Protein AF-0000000082830893 (afdb_homodimer)

pLDDT: mean 91.53, std 13.14, range [42.46, 98.9]

Nearest PDB structures (foldseek):
  4nb4-assembly2_C  TM=7.240E-01  e=1.499E-02  Staphylococcus aureus subsp. aureus MRSA252
  4nb4-assembly3_F  TM=6.664E-01  e=5.175E-01  Staphylococcus aureus subsp. aureus MRSA252
  2x9q-assembly3_B  TM=5.366E-01  e=2.001E+00  Mycobacterium tuberculosis H37Rv
  4q24-assembly1_A  TM=5.245E-01  e=3.572E+00  Streptomyces noursei
  2x9q-assembly3_A  TM=4.904E-01  e=3.349E+00  Mycobacterium tuberculosis H37Rv

Structure (mmCIF, N/CA/C/O backbone):
data_AF-0000000082830893-model_v1
#
loop_
_entity.id
_entity.type
_entity.pdbx_description
1 polymer 'Uncharacterized protein'
#
loop_
_atom_site.group_PDB
_atom_site.id
_atom_site.type_symbol
_atom_site.label_atom_id
_atom_site.label_alt_id
_atom_site.label_comp_id
_atom_site.label_asym_id
_atom_site.label_entity_id
_atom_site.label_seq_id
_atom_site.pdbx_PDB_ins_code
_atom_site.Cartn_x
_atom_site.Cartn_y
_atom_site.Cartn_z
_atom_site.occupancy
_atom_site.B_iso_or_equiv
_atom_site.auth_seq_id
_atom_site.auth_comp_id
_atom_site.auth_asym_id
_atom_site.auth_atom_id
_atom_site.pdbx_PDB_model_num
ATOM 1 N N . MET A 1 1 ? 24.319 15.867 11.381 1 62.06 1 MET A N 1
ATOM 2 C CA . MET A 1 1 ? 23.325 16.503 10.521 1 62.06 1 MET A CA 1
ATOM 3 C C . MET A 1 1 ? 21.974 16.59 11.223 1 62.06 1 MET A C 1
ATOM 5 O O . MET A 1 1 ? 21.67 15.775 12.096 1 62.06 1 MET A O 1
ATOM 9 N N . SER A 1 2 ? 21.258 17.733 11.025 1 85.14 2 SER A N 1
ATOM 10 C CA . SER A 1 2 ? 20.057 17.961 11.823 1 85.14 2 SER A CA 1
ATOM 11 C C . SER A 1 2 ? 18.98 16.928 11.508 1 85.14 2 SER A C 1
ATOM 13 O O . SER A 1 2 ? 18.777 16.57 10.346 1 85.14 2 SER A O 1
ATOM 15 N N . LYS A 1 3 ? 18.468 16.314 12.502 1 94.62 3 LYS A N 1
ATOM 16 C CA . LYS A 1 3 ? 17.449 15.274 12.384 1 94.62 3 LYS A CA 1
ATOM 17 C C . LYS A 1 3 ? 16.121 15.858 11.911 1 94.62 3 LYS A C 1
ATOM 19 O O . LYS A 1 3 ? 15.898 17.066 12.01 1 94.62 3 LYS A O 1
ATOM 24 N N . ILE A 1 4 ? 15.388 14.977 11.269 1 97.25 4 ILE A N 1
ATOM 25 C CA . ILE A 1 4 ? 14.078 15.421 10.806 1 97.25 4 ILE A CA 1
ATOM 26 C C . ILE A 1 4 ? 13.004 14.449 11.29 1 97.25 4 ILE A C 1
ATOM 28 O O . ILE A 1 4 ? 13.3 13.295 11.608 1 97.25 4 ILE A O 1
ATOM 32 N N . ILE A 1 5 ? 11.766 14.957 11.368 1 98.22 5 ILE A N 1
ATOM 33 C CA . ILE A 1 5 ? 10.557 14.184 11.632 1 98.22 5 ILE A CA 1
ATOM 34 C C . ILE A 1 5 ? 9.631 14.245 10.42 1 98.22 5 ILE A C 1
ATOM 36 O O . ILE A 1 5 ? 9.454 15.307 9.818 1 98.22 5 ILE A O 1
ATOM 40 N N . ILE A 1 6 ? 9.093 13.151 10.061 1 98.69 6 ILE A N 1
ATOM 41 C CA . ILE A 1 6 ? 8.183 13.096 8.922 1 98.69 6 ILE A CA 1
ATOM 42 C C . ILE A 1 6 ? 6.771 12.77 9.405 1 98.69 6 ILE A C 1
ATOM 44 O O . ILE A 1 6 ? 6.57 11.809 10.151 1 98.69 6 ILE A O 1
ATOM 48 N N . GLY A 1 7 ? 5.81 13.545 9.046 1 98.64 7 GLY A N 1
ATOM 49 C CA . GLY A 1 7 ? 4.397 13.296 9.282 1 98.64 7 GLY A CA 1
ATOM 50 C C . GLY A 1 7 ? 3.641 12.908 8.025 1 98.64 7 GLY A C 1
ATOM 51 O O . GLY A 1 7 ? 3.82 13.523 6.972 1 98.64 7 GLY A O 1
ATOM 52 N N . ILE A 1 8 ? 2.762 11.924 8.168 1 98.82 8 ILE A N 1
ATOM 53 C CA . ILE A 1 8 ? 2.095 11.433 6.966 1 98.82 8 ILE A CA 1
ATOM 54 C C . ILE A 1 8 ? 0.602 11.261 7.238 1 98.82 8 ILE A C 1
ATOM 56 O O . ILE A 1 8 ? 0.213 10.628 8.222 1 98.82 8 ILE A O 1
ATOM 60 N N . ASP A 1 9 ? -0.259 11.803 6.425 1 98.18 9 ASP A N 1
ATOM 61 C CA . ASP A 1 9 ? -1.678 11.508 6.251 1 98.18 9 ASP A CA 1
ATOM 62 C C . ASP A 1 9 ? -1.913 10.657 5.006 1 98.18 9 ASP A C 1
ATOM 64 O O . ASP A 1 9 ? -1.97 11.18 3.891 1 98.18 9 ASP A O 1
ATOM 68 N N . PRO A 1 10 ? -2.114 9.406 5.21 1 98.36 10 PRO A N 1
ATOM 69 C CA . PRO A 1 10 ? -2.075 8.466 4.087 1 98.36 10 PRO A CA 1
ATOM 70 C C . PRO A 1 10 ? -3.259 8.632 3.137 1 98.36 10 PRO A C 1
ATOM 72 O O . PRO A 1 10 ? -4.38 8.893 3.582 1 98.36 10 PRO A O 1
ATOM 75 N N . ASP A 1 11 ? -3.001 8.425 1.919 1 97.89 11 ASP A N 1
ATOM 76 C CA . ASP A 1 11 ? -3.964 8.398 0.821 1 97.89 11 ASP A CA 1
ATOM 77 C C . ASP A 1 11 ? -3.475 7.504 -0.316 1 97.89 11 ASP A C 1
ATOM 79 O O . ASP A 1 11 ? -2.283 7.489 -0.632 1 97.89 11 ASP A O 1
ATOM 83 N N . LEU A 1 12 ? -4.334 6.863 -0.945 1 98.32 12 LEU A N 1
ATOM 84 C CA . LEU A 1 12 ? -3.961 5.907 -1.982 1 98.32 12 LEU A CA 1
ATOM 85 C C . LEU A 1 12 ? -3.244 6.606 -3.133 1 98.32 12 LEU A C 1
ATOM 87 O O . LEU A 1 12 ? -2.238 6.104 -3.639 1 98.32 12 LEU A O 1
ATOM 91 N N . GLU A 1 13 ? -3.753 7.736 -3.537 1 97.67 13 GLU A N 1
ATOM 92 C CA . GLU A 1 13 ? -3.218 8.418 -4.712 1 97.67 13 GLU A CA 1
ATOM 93 C C . GLU A 1 13 ? -2.064 9.343 -4.335 1 97.67 13 GLU A C 1
ATOM 95 O O . GLU A 1 13 ? -0.982 9.265 -4.919 1 97.67 13 GLU A O 1
ATOM 100 N N . LYS A 1 14 ? -2.342 10.22 -3.374 1 98.11 14 LYS A N 1
ATOM 101 C CA . LYS A 1 14 ? -1.336 11.173 -2.914 1 98.11 14 LYS A CA 1
ATOM 102 C C . LYS A 1 14 ? -1.494 11.462 -1.424 1 98.11 14 LYS A C 1
ATOM 104 O O . LYS A 1 14 ? -2.412 12.178 -1.019 1 98.11 14 LYS A O 1
ATOM 109 N N . SER A 1 15 ? -0.544 11.101 -0.689 1 98.69 15 SER A N 1
ATOM 110 C CA . SER A 1 15 ? -0.543 11.334 0.752 1 98.69 15 SER A CA 1
ATOM 111 C C . SER A 1 15 ? -0.05 12.738 1.085 1 98.69 15 SER A C 1
ATOM 113 O O . SER A 1 15 ? 0.814 13.279 0.391 1 98.69 15 SER A O 1
ATOM 115 N N . GLY A 1 16 ? -0.644 13.307 2.079 1 98.52 16 GLY A N 1
ATOM 116 C CA . GLY A 1 16 ? 0.007 14.465 2.672 1 98.52 16 GLY A CA 1
ATOM 117 C C . GLY A 1 16 ? 1.249 14.109 3.468 1 98.52 16 GLY A C 1
ATOM 118 O O . GLY A 1 16 ? 1.221 13.195 4.295 1 98.52 16 GLY A O 1
ATOM 119 N N . VAL A 1 17 ? 2.318 14.843 3.224 1 98.84 17 VAL A N 1
ATOM 120 C CA . VAL A 1 17 ? 3.595 14.587 3.882 1 98.84 17 VAL A CA 1
ATOM 121 C C . VAL A 1 17 ? 4.176 15.897 4.411 1 98.84 17 VAL A C 1
ATOM 123 O O . VAL A 1 17 ? 4.221 16.898 3.692 1 98.84 17 VAL A O 1
ATOM 126 N N . ALA A 1 18 ? 4.547 15.877 5.621 1 98.37 18 ALA A N 1
ATOM 127 C CA . ALA A 1 18 ? 5.241 17.007 6.233 1 98.37 18 ALA A CA 1
ATOM 128 C C . ALA A 1 18 ? 6.638 16.605 6.6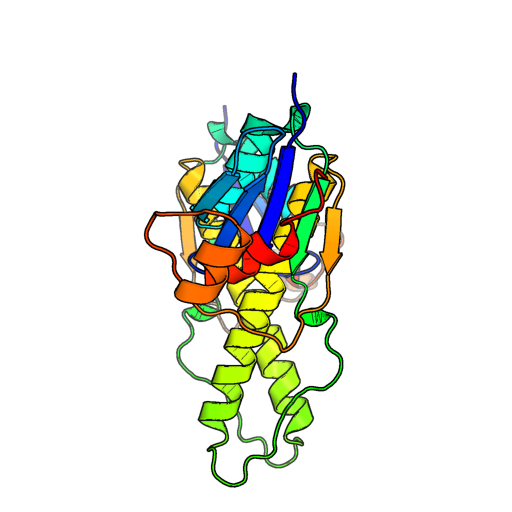98 1 98.37 18 ALA A C 1
ATOM 130 O O . ALA A 1 18 ? 6.829 15.513 7.238 1 98.37 18 ALA A O 1
ATOM 131 N N . VAL A 1 19 ? 7.59 17.407 6.468 1 97.95 19 VAL A N 1
ATOM 132 C CA . VAL A 1 19 ? 8.965 17.22 6.921 1 97.95 19 VAL A CA 1
ATOM 133 C C . VAL A 1 19 ? 9.359 18.358 7.86 1 97.95 19 VAL A C 1
ATOM 135 O O . VAL A 1 19 ? 9.333 19.529 7.472 1 97.95 19 VAL A O 1
ATOM 138 N N . LEU A 1 20 ? 9.706 18.01 9.062 1 97.18 20 LEU A N 1
ATOM 139 C CA . LEU A 1 20 ? 10.048 18.996 10.082 1 97.18 20 LEU A CA 1
ATOM 140 C C . LEU A 1 20 ? 11.486 18.812 10.555 1 97.18 20 LEU A C 1
ATOM 142 O O . LEU A 1 20 ? 11.849 17.744 11.052 1 97.18 20 LEU A O 1
ATOM 146 N N . GLY A 1 21 ? 12.278 19.765 10.335 1 95.22 21 GLY A N 1
ATOM 147 C CA . GLY A 1 21 ? 13.62 19.864 10.887 1 95.22 21 GLY A CA 1
ATOM 148 C C . GLY A 1 21 ? 13.784 21.023 11.852 1 95.22 21 GLY A C 1
ATOM 149 O O . GLY A 1 21 ? 12.8 21.648 12.252 1 95.22 21 GLY A O 1
ATOM 150 N N . GLN A 1 22 ? 15.005 21.267 12.303 1 92 22 GLN A N 1
ATOM 151 C CA . GLN A 1 22 ? 15.285 22.343 13.247 1 92 22 GLN A CA 1
ATOM 152 C C . GLN A 1 22 ? 14.865 23.696 12.679 1 92 22 GLN A C 1
ATOM 154 O O . GLN A 1 22 ? 14.207 24.484 13.361 1 92 22 GLN A O 1
ATOM 159 N N . SER A 1 23 ? 15.183 23.998 11.482 1 90.18 23 SER A N 1
ATOM 160 C CA . SER A 1 23 ? 14.863 25.275 10.853 1 90.18 23 SER A CA 1
ATOM 161 C C . SER A 1 23 ? 14.168 25.071 9.511 1 90.18 23 SER A C 1
ATOM 163 O O . SER A 1 23 ? 14.266 25.917 8.62 1 90.18 23 SER A O 1
ATOM 165 N N . HIS A 1 24 ? 13.571 23.903 9.412 1 92.15 24 HIS A N 1
ATOM 166 C CA . HIS A 1 24 ? 12.987 23.537 8.127 1 92.15 24 HIS A CA 1
ATOM 167 C C . HIS A 1 24 ? 11.617 22.891 8.307 1 92.15 24 HIS A C 1
ATOM 169 O O . HIS A 1 24 ? 11.426 22.074 9.211 1 92.15 24 HIS A O 1
ATOM 175 N N . PHE A 1 25 ? 10.606 23.425 7.6 1 95.83 25 PHE A N 1
ATOM 176 C CA . PHE A 1 25 ? 9.26 22.867 7.554 1 95.83 25 PHE A CA 1
ATOM 177 C C . PHE A 1 25 ? 8.729 22.85 6.126 1 95.83 25 PHE A C 1
ATOM 179 O O . PHE A 1 25 ? 8.706 23.884 5.454 1 95.83 25 PHE A O 1
ATOM 186 N N . GLU A 1 26 ? 8.408 21.635 5.645 1 97.02 26 GLU A N 1
ATOM 187 C CA . GLU A 1 26 ? 7.946 21.487 4.268 1 97.02 26 GLU A CA 1
ATOM 188 C C . GLU A 1 26 ? 6.701 20.607 4.196 1 97.02 26 GLU A C 1
ATOM 190 O O . GLU A 1 26 ? 6.561 19.656 4.967 1 97.02 26 GLU A O 1
ATOM 195 N N . LEU A 1 27 ? 5.865 20.946 3.268 1 98.24 27 LEU A N 1
ATOM 196 C CA . LEU A 1 27 ? 4.653 20.186 2.988 1 98.24 27 LEU A CA 1
ATOM 197 C C . LEU A 1 27 ? 4.655 19.668 1.553 1 98.24 27 LEU A C 1
ATOM 199 O O . LEU A 1 27 ? 4.988 20.405 0.623 1 98.24 27 LEU A O 1
ATOM 203 N N . LYS A 1 28 ? 4.254 18.434 1.351 1 98.18 28 LYS A N 1
ATOM 204 C CA . LYS A 1 28 ? 4.248 17.801 0.035 1 98.18 28 LYS A CA 1
ATOM 205 C C . LYS A 1 28 ? 3.041 16.882 -0.127 1 98.18 28 LYS A C 1
ATOM 207 O O . LYS A 1 28 ? 2.415 16.491 0.861 1 98.18 28 LYS A O 1
ATOM 212 N N . ASN A 1 29 ? 2.658 16.648 -1.29 1 98.68 29 ASN A N 1
ATOM 213 C CA . ASN A 1 29 ? 1.847 15.504 -1.691 1 98.68 29 ASN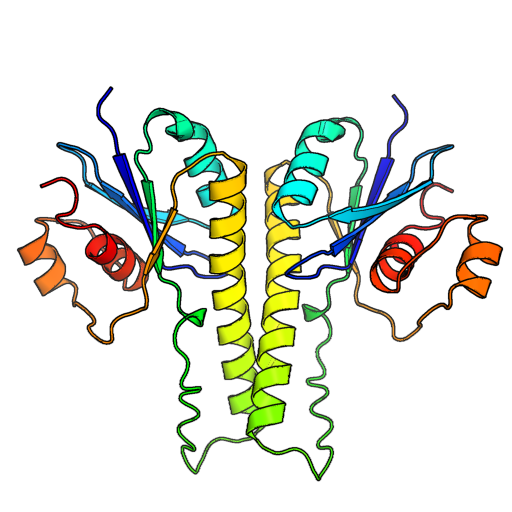 A CA 1
ATOM 214 C C . ASN A 1 29 ? 2.666 14.483 -2.475 1 98.68 29 ASN A C 1
ATOM 216 O O . ASN A 1 29 ? 3.2 14.795 -3.541 1 98.68 29 ASN A O 1
ATOM 220 N N . LEU A 1 30 ? 2.752 13.379 -1.97 1 98.82 30 LEU A N 1
ATOM 221 C CA . LEU A 1 30 ? 3.57 12.339 -2.586 1 98.82 30 LEU A CA 1
ATOM 222 C C . LEU A 1 30 ? 2.77 11.054 -2.766 1 98.82 30 LEU A C 1
ATOM 224 O O . LEU A 1 30 ? 1.972 10.687 -1.9 1 98.82 30 LEU A O 1
ATOM 228 N N . ASN A 1 31 ? 2.926 10.393 -3.844 1 98.74 31 ASN A N 1
ATOM 229 C CA . ASN A 1 31 ? 2.365 9.049 -3.934 1 98.74 31 ASN A CA 1
ATOM 230 C C . ASN A 1 31 ? 3.175 8.047 -3.116 1 98.74 31 ASN A C 1
ATOM 232 O O . ASN A 1 31 ? 4.158 8.417 -2.47 1 98.74 31 ASN A O 1
ATOM 236 N N . PHE A 1 32 ? 2.776 6.89 -3.05 1 98.89 32 PHE A N 1
ATOM 237 C CA . PHE A 1 32 ? 3.348 5.879 -2.169 1 98.89 32 PHE A CA 1
ATOM 238 C C . PHE A 1 32 ? 4.828 5.672 -2.47 1 98.89 32 PHE A C 1
ATOM 240 O O . PHE A 1 32 ? 5.66 5.691 -1.561 1 98.89 32 PHE A O 1
ATOM 247 N N . ALA A 1 33 ? 5.149 5.465 -3.738 1 98.79 33 ALA A N 1
ATOM 248 C CA . ALA A 1 33 ? 6.53 5.215 -4.143 1 98.79 33 ALA A CA 1
ATOM 249 C C . ALA A 1 33 ? 7.429 6.394 -3.782 1 98.79 33 ALA A C 1
ATOM 251 O O . ALA A 1 33 ? 8.572 6.204 -3.359 1 98.79 33 ALA A O 1
ATOM 252 N N . GLU A 1 34 ? 6.939 7.547 -3.904 1 98.81 34 GLU A N 1
ATOM 253 C CA . GLU A 1 34 ? 7.701 8.749 -3.577 1 98.81 34 GLU A CA 1
ATOM 254 C C . GLU A 1 34 ? 7.959 8.847 -2.077 1 98.81 34 GLU A C 1
ATOM 256 O O . GLU A 1 34 ? 9.015 9.321 -1.653 1 98.81 34 GLU A O 1
ATOM 261 N N . VAL A 1 35 ? 6.956 8.465 -1.293 1 98.87 35 VAL A N 1
ATOM 262 C CA . VAL A 1 35 ? 7.159 8.456 0.152 1 98.87 35 VAL A CA 1
ATOM 263 C C . VAL A 1 35 ? 8.254 7.456 0.514 1 98.87 35 VAL A C 1
ATOM 265 O O . VAL A 1 35 ? 9.144 7.762 1.312 1 98.87 35 VAL A O 1
ATOM 268 N N . VAL A 1 36 ? 8.173 6.3 -0.072 1 98.75 36 VAL A N 1
ATOM 269 C CA . VAL A 1 36 ? 9.178 5.275 0.191 1 98.75 36 VAL A CA 1
ATOM 270 C C . VAL A 1 36 ? 10.552 5.773 -0.249 1 98.75 36 VAL A C 1
ATOM 272 O O . VAL A 1 36 ? 11.553 5.535 0.431 1 98.75 36 VAL A O 1
ATOM 275 N N . GLU A 1 37 ? 10.593 6.449 -1.335 1 98.47 37 GLU A N 1
ATOM 276 C CA . GLU A 1 37 ? 11.843 7.05 -1.793 1 98.47 37 GLU A CA 1
ATOM 277 C C . GLU A 1 37 ? 12.354 8.087 -0.797 1 98.47 37 GLU A C 1
ATOM 279 O O . GLU A 1 37 ? 13.558 8.182 -0.554 1 98.47 37 GLU A O 1
ATOM 284 N N . LEU A 1 38 ? 11.48 8.88 -0.274 1 98.62 38 LEU A N 1
ATOM 285 C CA . LEU A 1 38 ? 11.84 9.848 0.757 1 98.62 38 LEU A CA 1
ATOM 286 C C . LEU A 1 38 ? 12.458 9.152 1.964 1 98.62 38 LEU A C 1
ATOM 288 O O . LEU A 1 38 ? 13.485 9.594 2.483 1 98.62 38 LEU A O 1
ATOM 292 N N . PHE A 1 39 ? 11.839 8.05 2.429 1 98.58 39 PHE A N 1
ATOM 293 C CA . PHE A 1 39 ? 12.401 7.263 3.52 1 98.58 39 PHE A CA 1
ATOM 294 C C . PHE A 1 39 ? 13.837 6.855 3.21 1 98.58 39 PHE A C 1
ATOM 296 O O . PHE A 1 39 ? 14.721 6.982 4.059 1 98.58 39 PHE A O 1
ATOM 303 N N . LYS A 1 40 ? 13.98 6.407 2.019 1 97.77 40 LYS A N 1
ATOM 304 C CA . LYS A 1 40 ? 15.28 5.88 1.612 1 97.77 40 LYS A CA 1
ATOM 305 C C . LYS A 1 40 ? 16.323 6.992 1.532 1 97.77 40 LYS A C 1
ATOM 307 O O . LYS A 1 40 ? 17.418 6.863 2.083 1 97.77 40 LYS A O 1
ATOM 312 N N . THR A 1 41 ? 16.025 8.081 0.893 1 98 41 THR A N 1
ATOM 313 C CA . THR A 1 41 ? 16.965 9.158 0.606 1 98 41 THR A CA 1
ATOM 314 C C . THR A 1 41 ? 17.359 9.888 1.887 1 98 41 THR A C 1
ATOM 316 O O . THR A 1 41 ? 18.5 10.331 2.03 1 98 41 THR A O 1
ATOM 319 N N . GLU A 1 42 ? 16.396 9.927 2.836 1 97.72 42 GLU A N 1
ATOM 320 C CA . GLU A 1 42 ? 16.645 10.703 4.047 1 97.72 42 GLU A CA 1
ATOM 321 C C . GLU A 1 42 ? 16.805 9.793 5.262 1 97.72 42 GLU A C 1
ATOM 323 O O . GLU A 1 42 ? 16.666 10.242 6.402 1 97.72 42 GLU A O 1
ATOM 328 N N . GLN A 1 43 ? 17.041 8.55 5.035 1 97.84 43 GLN A N 1
ATOM 329 C CA . GLN A 1 43 ? 16.99 7.517 6.064 1 97.84 43 GLN A CA 1
ATOM 330 C C . GLN A 1 43 ? 17.818 7.914 7.283 1 97.84 43 GLN A C 1
ATOM 332 O O . GLN A 1 43 ? 17.349 7.81 8.419 1 97.84 43 GLN A O 1
ATOM 337 N N . ASP A 1 44 ? 19.069 8.468 7.073 1 97.47 44 ASP A N 1
ATOM 338 C CA . ASP A 1 44 ? 19.988 8.765 8.167 1 97.47 44 ASP A CA 1
ATOM 339 C C . ASP A 1 44 ? 19.563 10.027 8.914 1 97.47 44 ASP A C 1
ATOM 341 O O . ASP A 1 44 ? 20.01 10.27 10.037 1 97.47 44 ASP A O 1
ATOM 345 N N . LEU A 1 45 ? 18.741 10.789 8.325 1 97.31 45 LEU A N 1
ATOM 346 C CA . LEU A 1 45 ? 18.338 12.06 8.918 1 97.31 45 LEU A CA 1
ATOM 347 C C . LEU A 1 45 ? 17.01 11.919 9.655 1 97.31 45 LEU A C 1
ATOM 349 O O . LEU A 1 45 ? 16.648 12.78 10.46 1 97.31 45 LEU A O 1
ATOM 353 N N . ILE A 1 46 ? 16.298 10.872 9.394 1 97.93 46 ILE A N 1
ATOM 354 C CA . ILE A 1 46 ? 14.954 10.72 9.942 1 97.93 46 ILE A CA 1
ATOM 355 C C . ILE A 1 46 ? 15.038 10.247 11.392 1 97.93 46 ILE A C 1
ATOM 357 O O . ILE A 1 46 ? 15.558 9.164 11.669 1 97.93 46 ILE A O 1
ATOM 361 N N . LYS A 1 47 ? 14.577 11.081 12.222 1 97.37 47 LYS A N 1
ATOM 362 C CA . LYS A 1 47 ? 14.461 10.706 13.628 1 97.37 47 LYS A CA 1
ATOM 363 C C . LYS A 1 47 ? 13.285 9.758 13.848 1 97.37 47 LYS A C 1
ATOM 365 O O . LYS A 1 47 ? 13.407 8.768 14.572 1 97.37 47 LYS A O 1
ATOM 370 N N . LYS A 1 48 ? 12.158 10.095 13.264 1 98.25 48 LYS A N 1
ATOM 371 C CA . LYS A 1 48 ? 10.965 9.258 13.349 1 98.25 48 LYS A CA 1
ATOM 372 C C . LYS A 1 48 ? 9.953 9.633 12.27 1 98.25 48 LYS A C 1
ATOM 374 O O . LYS A 1 48 ? 9.993 10.741 11.731 1 98.25 48 LYS A O 1
ATOM 379 N N . VAL A 1 49 ? 9.105 8.762 11.986 1 98.77 49 VAL A N 1
ATOM 380 C CA . VAL A 1 49 ? 7.971 8.928 11.084 1 98.77 49 VAL A CA 1
ATOM 381 C C . VAL A 1 49 ? 6.665 8.81 11.868 1 98.77 49 VAL A C 1
ATOM 383 O O . VAL A 1 49 ? 6.468 7.85 12.617 1 98.77 49 VAL A O 1
ATOM 386 N N . VAL A 1 50 ? 5.787 9.75 11.761 1 98.71 50 VAL A N 1
ATOM 387 C CA . VAL A 1 50 ? 4.489 9.772 12.426 1 98.71 50 VAL A CA 1
ATOM 388 C C . VAL A 1 50 ? 3.375 9.61 11.394 1 98.71 50 VAL A C 1
ATOM 390 O O . VAL A 1 50 ? 3.265 10.409 10.461 1 98.71 50 VAL A O 1
ATOM 393 N N . ILE A 1 51 ? 2.545 8.621 11.519 1 98.74 51 ILE A N 1
ATOM 394 C CA . ILE A 1 51 ? 1.54 8.304 10.51 1 98.74 51 ILE A CA 1
ATOM 395 C C . ILE A 1 51 ? 0.151 8.309 11.146 1 98.74 51 ILE A C 1
ATOM 397 O O . ILE A 1 51 ? -0.062 7.691 12.191 1 98.74 51 ILE A O 1
ATOM 401 N N . GLU A 1 52 ? -0.745 9.038 10.581 1 97.7 52 GLU A N 1
ATOM 402 C CA . GLU A 1 52 ? -2.136 8.971 11.02 1 97.7 52 GLU A CA 1
ATOM 403 C C . GLU A 1 52 ? -2.736 7.595 10.742 1 97.7 52 GLU A C 1
ATOM 405 O O . GLU A 1 52 ? -2.783 7.154 9.593 1 97.7 52 GLU A O 1
ATOM 410 N N . ALA A 1 53 ? -3.247 7.015 11.748 1 97.67 53 ALA A N 1
ATOM 411 C CA . ALA A 1 53 ? -3.683 5.622 11.688 1 97.67 53 ALA A CA 1
ATOM 412 C C . ALA A 1 53 ? -5.195 5.513 11.862 1 97.67 53 ALA A C 1
ATOM 414 O O . ALA A 1 53 ? -5.679 5.178 12.946 1 97.67 53 ALA A O 1
ATOM 415 N N . GLY A 1 54 ? -5.841 5.684 10.752 1 93.89 54 GLY A N 1
ATOM 416 C CA . GLY A 1 54 ? -7.293 5.63 10.789 1 93.89 54 GLY A CA 1
ATOM 417 C C . GLY A 1 54 ? -7.829 4.293 11.266 1 93.89 54 GLY A C 1
ATOM 418 O O . GLY A 1 54 ? -8.928 4.22 11.818 1 93.89 54 GLY A O 1
ATOM 419 N N . TRP A 1 55 ? -7.119 3.23 11.087 1 94.28 55 TRP A N 1
ATOM 420 C CA . TRP A 1 55 ? -7.555 1.883 11.438 1 94.28 55 TRP A CA 1
ATOM 421 C C . TRP A 1 55 ? -7.584 1.697 12.952 1 94.28 55 TRP A C 1
ATOM 423 O O . TRP A 1 55 ? -8.111 0.701 13.452 1 94.28 55 TRP A O 1
ATOM 433 N N . LEU A 1 56 ? -7.072 2.528 13.652 1 94.25 56 LEU A N 1
ATOM 434 C CA . LEU A 1 56 ? -7.103 2.454 15.109 1 94.25 56 LEU A CA 1
ATOM 435 C C . LEU A 1 56 ? -8.435 2.962 15.651 1 94.25 56 LEU A C 1
ATOM 437 O O . LEU A 1 56 ? -8.744 2.771 16.829 1 94.25 56 LEU A O 1
ATOM 441 N N . ASN A 1 57 ? -9.137 3.624 14.747 1 84.1 57 ASN A N 1
ATOM 442 C CA . ASN A 1 57 ? -10.464 4.06 15.169 1 84.1 57 ASN A CA 1
ATOM 443 C C . ASN A 1 57 ? -11.464 2.907 15.154 1 84.1 57 ASN A C 1
ATOM 445 O O . ASN A 1 57 ? -11.506 2.128 14.2 1 84.1 57 ASN A O 1
ATOM 449 N N . LYS A 1 58 ? -11.912 2.406 16.321 1 68.28 58 LYS A N 1
ATOM 450 C CA . LYS A 1 58 ? -12.829 1.277 16.442 1 68.28 58 LYS A CA 1
ATOM 451 C C . LYS A 1 58 ? -14.138 1.55 15.706 1 68.28 58 LYS A C 1
ATOM 453 O O . LYS A 1 58 ? -14.767 0.627 15.184 1 68.28 58 LYS A O 1
ATOM 458 N N . LYS A 1 59 ? -14.834 2.766 15.969 1 57.62 59 LYS A N 1
ATOM 459 C CA . LYS A 1 59 ? -16.269 2.847 15.711 1 57.62 59 LYS A CA 1
ATOM 460 C C . LYS A 1 59 ? -16.559 2.874 14.213 1 57.62 59 LYS A C 1
ATOM 462 O O . LYS A 1 59 ? -15.936 3.634 13.469 1 57.62 59 LYS A O 1
ATOM 467 N N . ALA A 1 60 ? -16.865 1.769 13.672 1 50.55 60 ALA A N 1
ATOM 468 C CA . ALA A 1 60 ? -17.546 1.734 12.381 1 50.55 60 ALA A CA 1
ATOM 469 C C . ALA A 1 60 ? -18.573 2.857 12.272 1 50.55 60 ALA A C 1
ATOM 471 O O . ALA A 1 60 ? -19.527 2.912 13.052 1 50.55 60 ALA A O 1
ATOM 472 N N . ASN A 1 61 ? -18.19 4.049 12.2 1 47.44 61 ASN A N 1
ATOM 473 C CA . ASN A 1 61 ? -19.19 5.103 12.065 1 47.44 61 ASN A CA 1
ATOM 474 C C . ASN A 1 61 ? -20.32 4.688 11.128 1 47.44 61 ASN A C 1
ATOM 476 O O . ASN A 1 61 ? -20.284 4.99 9.934 1 47.44 61 ASN A O 1
ATOM 480 N N . PHE A 1 62 ? -20.668 3.488 11.097 1 47.32 62 PHE A N 1
ATOM 481 C CA . PHE A 1 62 ? -21.816 3.354 10.208 1 47.32 62 PHE A CA 1
ATOM 482 C C . PHE A 1 62 ? -22.912 4.343 10.586 1 47.32 62 PHE A C 1
ATOM 484 O O . PHE A 1 62 ? -23.608 4.154 11.585 1 47.32 62 PHE A O 1
ATOM 491 N N . ARG A 1 63 ? -22.521 5.613 10.642 1 45.08 63 ARG A N 1
ATOM 492 C CA . ARG A 1 63 ? -23.75 6.39 10.766 1 45.08 63 ARG A CA 1
ATOM 493 C C . ARG A 1 63 ? -24.862 5.796 9.909 1 45.08 63 ARG A C 1
ATOM 495 O O . ARG A 1 63 ? -24.652 5.491 8.733 1 45.08 63 ARG A O 1
ATOM 502 N N . SER A 1 64 ? -25.585 4.922 10.447 1 47.02 64 SER A N 1
ATOM 503 C CA . SER A 1 64 ? -26.911 4.598 9.932 1 47.02 64 SER A CA 1
ATOM 504 C C . SER A 1 64 ? -27.504 5.769 9.156 1 47.02 64 SER A C 1
ATOM 506 O O . SER A 1 64 ? -28.282 6.553 9.704 1 47.02 64 SER A O 1
ATOM 508 N N . GLY A 1 65 ? -26.669 6.65 8.812 1 42.46 65 GLY A N 1
ATOM 509 C CA . GLY A 1 65 ? -27.613 7.582 8.216 1 42.46 65 GLY A CA 1
ATOM 510 C C . GLY A 1 65 ? -28.578 6.919 7.251 1 42.46 65 GLY A C 1
ATOM 511 O O . GLY A 1 65 ? -28.197 6.006 6.515 1 42.46 65 GLY A O 1
ATOM 512 N N . ALA A 1 66 ? -29.837 6.976 7.581 1 51.02 66 ALA A N 1
ATOM 513 C CA . ALA A 1 66 ? -31.099 6.479 7.038 1 51.02 66 ALA A CA 1
ATOM 514 C C . ALA A 1 66 ? -31.002 6.265 5.531 1 51.02 66 ALA A C 1
ATOM 516 O O . ALA A 1 66 ? -31.547 5.295 4.998 1 51.02 66 ALA A O 1
ATOM 517 N N . ASN A 1 67 ? -30.464 7.266 4.79 1 60.82 67 ASN A N 1
ATOM 518 C CA . ASN A 1 67 ? -30.96 7.349 3.42 1 60.82 67 ASN A CA 1
ATOM 519 C C . ASN A 1 67 ? -29.891 6.938 2.412 1 60.82 67 ASN A C 1
ATOM 521 O O . ASN A 1 67 ? -29.937 7.348 1.251 1 60.82 67 ASN A O 1
ATOM 525 N N . LYS A 1 68 ? -28.69 6.211 2.927 1 70.76 68 LYS A N 1
ATOM 526 C CA . LYS A 1 68 ? -27.83 5.852 1.803 1 70.76 68 LYS A CA 1
ATOM 527 C C . LYS A 1 68 ? -28.158 4.456 1.283 1 70.76 68 LYS A C 1
ATOM 529 O O . LYS A 1 68 ? -28.581 3.586 2.049 1 70.76 68 LYS A O 1
ATOM 534 N N . SER A 1 69 ? -28.014 4.429 0.056 1 82.11 69 SER A N 1
ATOM 535 C CA . SER A 1 69 ? -28.223 3.128 -0.571 1 82.11 69 SER A CA 1
ATOM 536 C C . SER A 1 69 ? -27.116 2.149 -0.195 1 82.11 69 SER A C 1
ATOM 538 O O . SER A 1 69 ? -26.055 2.556 0.282 1 82.11 69 SER A O 1
ATOM 540 N N . ILE A 1 70 ? -27.288 1.026 -0.134 1 81.59 70 ILE A N 1
ATOM 541 C CA . ILE A 1 70 ? -26.362 -0.068 0.14 1 81.59 70 ILE A CA 1
ATOM 542 C C . ILE A 1 70 ? -25.114 0.083 -0.726 1 81.59 70 ILE A C 1
ATOM 544 O O . ILE A 1 70 ? -23.992 -0.094 -0.245 1 81.59 70 ILE A O 1
ATOM 548 N N . ALA A 1 71 ? -25.261 0.506 -1.899 1 84.39 71 ALA A N 1
ATOM 549 C CA . ALA A 1 71 ? -24.165 0.663 -2.853 1 84.39 71 ALA A CA 1
ATOM 550 C C . ALA A 1 71 ? -23.217 1.778 -2.42 1 84.39 71 ALA A C 1
ATOM 552 O O . ALA A 1 71 ? -21.996 1.641 -2.531 1 84.39 71 ALA A O 1
ATOM 553 N N . VAL A 1 72 ? -23.759 2.783 -1.993 1 87.48 72 VAL A N 1
ATOM 554 C CA . VAL A 1 72 ? -22.96 3.922 -1.553 1 87.48 72 VAL A CA 1
ATOM 555 C C . VAL A 1 72 ? -22.158 3.541 -0.311 1 87.48 72 VAL A C 1
ATOM 557 O O . VAL A 1 72 ? -20.964 3.838 -0.22 1 87.48 72 VAL A O 1
ATOM 560 N N . ASN A 1 73 ? -22.807 2.833 0.573 1 88.09 73 ASN A N 1
ATOM 561 C CA . ASN A 1 73 ? -22.133 2.389 1.789 1 88.09 73 ASN A CA 1
ATOM 562 C C . ASN A 1 73 ? -20.965 1.458 1.474 1 88.09 73 ASN A C 1
ATOM 564 O O . ASN A 1 73 ? -19.914 1.537 2.112 1 88.09 73 ASN A O 1
ATOM 568 N N . GLU A 1 74 ? -21.13 0.699 0.578 1 89.33 74 GLU A N 1
ATOM 569 C CA . GLU A 1 74 ? -20.079 -0.223 0.159 1 89.33 74 GLU A CA 1
ATOM 570 C C . GLU A 1 74 ? -18.888 0.529 -0.428 1 89.33 74 GLU A C 1
ATOM 572 O O . GLU A 1 74 ? -17.736 0.202 -0.136 1 89.33 74 GLU A O 1
ATOM 577 N N . GLN A 1 75 ? -19.16 1.48 -1.174 1 92.07 75 GLN A N 1
ATOM 578 C CA . GLN A 1 75 ? -18.102 2.271 -1.793 1 92.07 75 GLN A CA 1
ATOM 579 C C . GLN A 1 75 ? -17.296 3.029 -0.743 1 92.07 75 GLN A C 1
ATOM 581 O O . GLN A 1 75 ? -16.067 3.091 -0.821 1 92.07 75 GLN A O 1
ATOM 586 N N . ILE A 1 76 ? -18.005 3.524 0.114 1 93.25 76 ILE A N 1
ATOM 587 C CA . ILE A 1 76 ? -17.347 4.261 1.187 1 93.25 76 ILE A CA 1
ATOM 588 C C . ILE A 1 76 ? -16.457 3.316 1.992 1 93.25 76 ILE A C 1
ATOM 590 O O . ILE A 1 76 ? -15.301 3.635 2.278 1 93.25 76 ILE A O 1
ATOM 594 N N . SER A 1 77 ? -17.009 2.204 2.302 1 93.61 77 SER A N 1
ATOM 595 C CA . SER A 1 77 ? -16.255 1.212 3.062 1 93.61 77 SER A CA 1
ATOM 596 C C . SER A 1 77 ? -15.003 0.774 2.31 1 93.61 77 SER A C 1
ATOM 598 O O . SER A 1 77 ? -13.938 0.611 2.909 1 93.61 77 SER A O 1
ATOM 600 N N . ARG A 1 78 ? -15.107 0.653 1.077 1 95.19 78 ARG A N 1
ATOM 601 C CA . ARG A 1 78 ? -13.973 0.266 0.245 1 95.19 78 ARG A CA 1
ATOM 602 C C . ARG A 1 78 ? -12.891 1.341 0.261 1 95.19 78 ARG A C 1
ATOM 604 O O . ARG A 1 78 ? -11.705 1.033 0.404 1 95.19 78 ARG A O 1
ATOM 611 N N . ARG A 1 79 ? -13.27 2.508 0.145 1 95.35 79 ARG A N 1
ATOM 612 C CA . ARG A 1 79 ? -12.329 3.623 0.153 1 95.35 79 ARG A CA 1
ATOM 613 C C . ARG A 1 79 ? -11.606 3.72 1.493 1 95.35 79 ARG A C 1
ATOM 615 O O . ARG A 1 79 ? -10.405 3.994 1.537 1 95.35 79 ARG A O 1
ATOM 622 N N . VAL A 1 80 ? -12.347 3.511 2.503 1 95.18 80 VAL A N 1
ATOM 623 C CA . VAL A 1 80 ? -11.755 3.503 3.837 1 95.18 80 VAL A CA 1
ATOM 624 C C . VAL A 1 80 ? -10.712 2.392 3.934 1 95.18 80 VAL A C 1
ATOM 626 O O . VAL A 1 80 ? -9.599 2.617 4.415 1 95.18 80 VAL A O 1
ATOM 629 N N . GLY A 1 81 ? -11.051 1.266 3.436 1 96.94 81 GLY A N 1
ATOM 630 C CA . GLY A 1 81 ? -10.108 0.159 3.413 1 96.94 81 GLY A CA 1
ATOM 631 C C . GLY A 1 81 ? -8.839 0.472 2.643 1 96.94 81 GLY A C 1
ATOM 632 O O . GLY A 1 81 ? -7.74 0.128 3.081 1 96.94 81 GLY A O 1
ATOM 633 N N . GLU A 1 82 ? -9.031 1.126 1.545 1 97.9 82 GLU A N 1
ATOM 634 C CA . GLU A 1 82 ? -7.887 1.494 0.718 1 97.9 82 GLU A CA 1
ATOM 635 C C . GLU A 1 82 ? -6.956 2.451 1.458 1 97.9 82 GLU A C 1
ATOM 637 O O . GLU A 1 82 ? -5.735 2.281 1.432 1 97.9 82 GLU A O 1
ATOM 642 N N . ASN A 1 83 ? -7.52 3.346 2.084 1 97.42 83 ASN A N 1
ATOM 643 C CA . ASN A 1 83 ? -6.727 4.312 2.837 1 97.42 83 ASN A CA 1
ATOM 644 C C . ASN A 1 83 ? -5.999 3.652 4.005 1 97.42 83 ASN A C 1
ATOM 646 O O . ASN A 1 83 ? -4.831 3.948 4.261 1 97.42 83 ASN A O 1
ATOM 650 N N . HIS A 1 84 ? -6.693 2.798 4.7 1 97.95 84 HIS A N 1
ATOM 651 C CA . HIS A 1 84 ? -6.073 2.075 5.804 1 97.95 84 HIS A CA 1
ATOM 652 C C . HIS A 1 84 ? -4.889 1.244 5.323 1 97.95 84 HIS A C 1
ATOM 654 O O . HIS A 1 84 ? -3.821 1.261 5.939 1 97.95 84 HIS A O 1
ATOM 660 N N . ALA A 1 85 ? -5.091 0.585 4.243 1 98.68 85 ALA A N 1
ATOM 661 C CA . ALA A 1 85 ? -4.014 -0.24 3.701 1 98.68 85 ALA A CA 1
ATOM 662 C C . ALA A 1 85 ? -2.8 0.611 3.342 1 98.68 85 ALA A C 1
ATOM 664 O O . ALA A 1 85 ? -1.661 0.225 3.614 1 98.68 85 ALA A O 1
ATOM 665 N N . THR A 1 86 ? -3.047 1.699 2.755 1 98.82 86 THR A N 1
ATOM 666 C CA . THR A 1 86 ? -1.948 2.59 2.4 1 98.82 86 THR A CA 1
ATOM 667 C C . THR A 1 86 ? -1.122 2.948 3.633 1 98.82 86 THR A C 1
ATOM 669 O O . THR A 1 86 ? 0.106 2.843 3.616 1 98.82 86 THR A O 1
ATOM 672 N N . GLY A 1 87 ? -1.777 3.306 4.674 1 98.75 87 GLY A N 1
ATOM 673 C CA . GLY A 1 87 ? -1.09 3.643 5.911 1 98.75 87 GLY A CA 1
ATOM 674 C C . GLY A 1 87 ? -0.339 2.471 6.514 1 98.75 87 GLY A C 1
ATOM 675 O O . GLY A 1 87 ? 0.823 2.604 6.902 1 98.75 87 GLY A O 1
ATOM 676 N N . LYS A 1 88 ? -1.009 1.368 6.567 1 98.81 88 LYS A N 1
ATOM 677 C CA . LYS A 1 88 ? -0.399 0.17 7.139 1 98.81 88 LYS A CA 1
ATOM 678 C C . LYS A 1 88 ? 0.845 -0.241 6.356 1 98.81 88 LYS A C 1
ATOM 680 O O . LYS A 1 88 ? 1.843 -0.662 6.944 1 98.81 88 LYS A O 1
ATOM 685 N N . LEU A 1 89 ? 0.804 -0.114 5.075 1 98.89 89 LEU A N 1
ATOM 686 C CA . LEU A 1 89 ? 1.932 -0.521 4.244 1 98.89 89 LEU A CA 1
ATOM 687 C C . LEU A 1 89 ? 3.079 0.478 4.357 1 98.89 89 LEU A C 1
ATOM 689 O O . LEU A 1 89 ? 4.25 0.095 4.294 1 98.89 89 LEU A O 1
ATOM 693 N N . LEU A 1 90 ? 2.761 1.741 4.545 1 98.9 90 LEU A N 1
ATOM 694 C CA . LEU A 1 90 ? 3.814 2.713 4.816 1 98.9 90 LEU A CA 1
ATOM 695 C C . LEU A 1 90 ? 4.507 2.41 6.14 1 98.9 90 LEU A C 1
ATOM 697 O O . LEU A 1 90 ? 5.731 2.518 6.245 1 98.9 90 LEU A O 1
ATOM 701 N N . VAL A 1 91 ? 3.698 2.021 7.112 1 98.86 91 VAL A N 1
ATOM 702 C CA . VAL A 1 91 ? 4.262 1.614 8.395 1 98.86 91 VAL A CA 1
ATOM 703 C C . VAL A 1 91 ? 5.212 0.435 8.191 1 98.86 91 VAL A C 1
ATOM 705 O O . VAL A 1 91 ? 6.339 0.445 8.691 1 98.86 91 VAL A O 1
ATOM 708 N N . GLN A 1 92 ? 4.78 -0.486 7.48 1 98.84 92 GLN A N 1
ATOM 709 C CA . GLN A 1 92 ? 5.587 -1.674 7.225 1 98.84 92 GLN A CA 1
ATOM 710 C C . GLN A 1 92 ? 6.885 -1.315 6.507 1 98.84 92 GLN A C 1
ATOM 712 O O . GLN A 1 92 ? 7.957 -1.802 6.871 1 98.84 92 GLN A O 1
ATOM 717 N N . MET A 1 93 ? 6.804 -0.499 5.497 1 98.8 93 MET A N 1
ATOM 718 C CA . MET A 1 93 ? 7.986 -0.081 4.749 1 98.8 93 MET A CA 1
ATOM 719 C C . MET A 1 93 ? 8.971 0.654 5.653 1 98.8 93 MET A C 1
ATOM 721 O O . MET A 1 93 ? 10.173 0.385 5.616 1 98.8 93 MET A O 1
ATOM 725 N N . ALA A 1 94 ? 8.472 1.598 6.425 1 98.76 94 ALA A N 1
ATOM 726 C CA . ALA A 1 94 ? 9.325 2.366 7.328 1 98.76 94 ALA A CA 1
ATOM 727 C C . ALA A 1 94 ? 10.037 1.451 8.321 1 98.76 94 ALA A C 1
ATOM 729 O O . ALA A 1 94 ? 11.253 1.549 8.501 1 98.76 94 ALA A O 1
ATOM 730 N N . LYS A 1 95 ? 9.303 0.537 8.898 1 98.71 95 LYS A N 1
ATOM 731 C CA . LYS A 1 95 ? 9.888 -0.388 9.864 1 98.71 95 LYS A CA 1
ATOM 732 C C . LYS A 1 95 ? 10.916 -1.299 9.2 1 98.71 95 LYS A C 1
ATOM 734 O O . LYS A 1 95 ? 11.974 -1.57 9.772 1 98.71 95 LYS A O 1
ATOM 739 N N . HIS A 1 96 ? 10.608 -1.706 8.061 1 98.23 96 HIS A N 1
ATOM 740 C CA . HIS A 1 96 ? 11.523 -2.549 7.3 1 98.23 96 HIS A CA 1
ATOM 741 C C . HIS A 1 96 ? 12.838 -1.827 7.026 1 98.23 96 HIS A C 1
ATOM 743 O O . HIS A 1 96 ? 13.896 -2.457 6.965 1 98.23 96 HIS A O 1
ATOM 749 N N . MET A 1 97 ? 12.737 -0.555 6.918 1 97.99 97 MET A N 1
ATOM 750 C CA . MET A 1 97 ? 13.919 0.253 6.629 1 97.99 97 MET A CA 1
ATOM 751 C C . MET A 1 97 ? 14.619 0.673 7.917 1 97.99 97 MET A C 1
ATOM 753 O O . MET A 1 97 ? 15.585 1.438 7.883 1 97.99 97 MET A O 1
ATOM 757 N N . GLY A 1 98 ? 14.091 0.243 9.078 1 98.23 98 GLY A N 1
ATOM 758 C CA . GLY A 1 98 ? 14.724 0.506 10.361 1 98.23 98 GLY A CA 1
ATOM 759 C C . GLY A 1 98 ? 14.346 1.853 10.948 1 98.23 98 GLY A C 1
ATOM 760 O O . GLY A 1 98 ? 15.043 2.372 11.822 1 98.23 98 GLY A O 1
ATOM 761 N N . LEU A 1 99 ? 13.331 2.461 10.42 1 98.6 99 LEU A N 1
ATOM 762 C CA . LEU A 1 99 ? 12.905 3.766 10.915 1 98.6 99 LEU A CA 1
ATOM 763 C C . LEU A 1 99 ? 11.97 3.615 12.11 1 98.6 99 LEU A C 1
ATOM 765 O O . LEU A 1 99 ? 11.18 2.67 12.17 1 98.6 99 LEU A O 1
ATOM 769 N N . ALA A 1 100 ? 12.044 4.479 13.029 1 98.48 100 ALA A N 1
ATOM 770 C CA . ALA A 1 100 ? 11.069 4.559 14.114 1 98.48 100 ALA A CA 1
ATOM 771 C C . ALA A 1 100 ? 9.731 5.095 13.611 1 98.48 100 ALA A C 1
ATOM 773 O O . ALA A 1 100 ? 9.687 6.097 12.894 1 98.48 100 ALA A O 1
ATOM 774 N N . VAL A 1 101 ? 8.714 4.449 13.981 1 98.73 101 VAL A N 1
ATOM 775 C CA . VAL A 1 101 ? 7.395 4.848 13.503 1 98.73 101 VAL A CA 1
ATOM 776 C C . VAL A 1 101 ? 6.446 5.02 14.687 1 98.73 101 VAL A C 1
ATOM 778 O O . VAL A 1 101 ? 6.444 4.205 15.613 1 98.73 101 VAL A O 1
ATOM 781 N N . ILE A 1 102 ? 5.619 6.041 14.63 1 98.45 102 ILE A N 1
ATOM 782 C CA . ILE A 1 102 ? 4.544 6.29 15.585 1 98.45 102 ILE A CA 1
ATOM 783 C C . ILE A 1 102 ? 3.206 6.346 14.851 1 98.45 102 ILE A C 1
ATOM 785 O O . ILE A 1 102 ? 3.049 7.104 13.891 1 98.45 102 ILE A O 1
ATOM 789 N N . GLU A 1 103 ? 2.326 5.534 15.231 1 98.16 103 GLU A N 1
ATOM 790 C CA . GLU A 1 103 ? 0.961 5.561 14.714 1 98.16 103 GLU A CA 1
ATOM 791 C C . GLU A 1 103 ? 0.05 6.4 15.606 1 98.16 103 GLU A C 1
ATOM 793 O O . GLU A 1 103 ? -0.037 6.161 16.812 1 98.16 103 GLU A O 1
ATOM 798 N N . VAL A 1 104 ? -0.628 7.336 14.991 1 96.52 104 VAL A N 1
ATOM 799 C CA . VAL A 1 104 ? -1.452 8.249 15.776 1 96.52 104 VAL A CA 1
ATOM 800 C C . VAL A 1 104 ? -2.908 8.145 15.329 1 96.52 104 VAL A C 1
ATOM 802 O O . VAL A 1 104 ? -3.211 8.284 14.142 1 96.52 104 VAL A O 1
ATOM 805 N N . LYS A 1 105 ? -3.759 7.954 16.223 1 94.47 105 LYS A N 1
ATOM 806 C CA . LYS A 1 105 ? -5.192 7.953 15.942 1 94.47 105 LYS A CA 1
ATOM 807 C C . LYS A 1 105 ? -5.656 9.32 15.448 1 94.47 105 LYS A C 1
ATOM 809 O O . LYS A 1 105 ? -5.291 10.35 16.02 1 94.47 105 LYS A O 1
ATOM 814 N N . PRO A 1 106 ? -6.393 9.264 14.389 1 90.5 106 PRO A N 1
ATOM 815 C CA . PRO A 1 106 ? -6.888 10.555 13.905 1 90.5 106 PRO A CA 1
ATOM 816 C C . PRO A 1 106 ? -7.768 11.271 14.927 1 90.5 106 PRO A C 1
ATOM 818 O O . PRO A 1 106 ? -8.501 10.622 15.677 1 90.5 106 PRO A O 1
ATOM 821 N N . THR A 1 107 ? -7.536 12.553 14.955 1 81.12 107 THR A N 1
ATOM 822 C CA . THR A 1 107 ? -8.415 13.367 15.787 1 81.12 107 THR A CA 1
ATOM 823 C C . THR A 1 107 ? -9.494 14.038 14.942 1 81.12 107 THR A C 1
ATOM 825 O O . THR A 1 107 ? -9.372 14.113 13.717 1 81.12 107 THR A O 1
ATOM 828 N N . LYS A 1 108 ? -10.589 14.404 15.483 1 77.37 108 LYS A N 1
ATOM 829 C CA . LYS A 1 108 ? -11.717 15.012 14.784 1 77.37 108 LYS A CA 1
ATOM 830 C C . LYS A 1 108 ? -11.401 16.448 14.375 1 77.37 108 LYS A C 1
ATOM 832 O O . LYS A 1 108 ? -12.029 16.993 13.465 1 77.37 108 LYS A O 1
ATOM 837 N N . ALA A 1 109 ? -10.444 16.971 14.86 1 80.48 109 ALA A N 1
ATOM 838 C CA . ALA A 1 109 ? -10.213 18.398 14.654 1 80.48 109 ALA A CA 1
ATOM 839 C C . ALA A 1 109 ? -9.503 18.653 13.328 1 80.48 109 ALA A C 1
ATOM 841 O O . ALA A 1 109 ? -8.513 17.991 13.009 1 80.48 109 ALA A O 1
ATOM 842 N N . LYS A 1 110 ? -10.199 19.45 12.514 1 85.32 110 LYS A N 1
ATOM 843 C CA . LYS A 1 110 ? -9.592 19.915 11.27 1 85.32 110 LYS A CA 1
ATOM 844 C C . LYS A 1 110 ? -9.211 21.39 11.363 1 85.32 110 LYS A C 1
ATOM 846 O O . LYS A 1 110 ? -9.869 22.164 12.061 1 85.32 110 LYS A O 1
ATOM 851 N N . ILE A 1 111 ? -8.108 21.646 10.739 1 92.3 111 ILE A N 1
ATOM 852 C CA . ILE A 1 111 ? -7.631 23.024 10.77 1 92.3 111 ILE A CA 1
ATOM 853 C C . ILE A 1 111 ? -7.737 23.639 9.376 1 92.3 111 ILE A C 1
ATOM 855 O O . ILE A 1 111 ? -7.43 22.983 8.377 1 92.3 111 ILE A O 1
ATOM 859 N N . ASN A 1 112 ? -8.21 24.899 9.358 1 94.67 112 ASN A N 1
ATOM 860 C CA . ASN A 1 112 ? -8.3 25.57 8.066 1 94.67 112 ASN A CA 1
ATOM 861 C C . ASN A 1 112 ? -6.985 26.248 7.693 1 94.67 112 ASN A C 1
ATOM 863 O O . ASN A 1 112 ? -6.05 26.281 8.495 1 94.67 112 ASN A O 1
ATOM 867 N N . SER A 1 113 ? -6.97 26.753 6.427 1 95.78 113 SER A N 1
ATOM 868 C CA . SER A 1 113 ? -5.735 27.304 5.88 1 95.78 113 SER A CA 1
ATOM 869 C C . SER A 1 113 ? -5.27 28.518 6.677 1 95.78 113 SER A C 1
ATOM 871 O O . SER A 1 113 ? -4.078 28.667 6.953 1 95.78 113 SER A O 1
ATOM 873 N N . GLU A 1 114 ? -6.184 29.327 7.05 1 95.86 114 GLU A N 1
ATOM 874 C CA . GLU A 1 114 ? -5.844 30.54 7.788 1 95.86 114 GLU A CA 1
ATOM 875 C C . GLU A 1 114 ? -5.251 30.207 9.154 1 95.86 114 GLU A C 1
ATOM 877 O O . GLU A 1 114 ? -4.214 30.753 9.536 1 95.86 114 GLU A O 1
ATOM 882 N N . ASP A 1 115 ? -5.865 29.319 9.816 1 95.56 115 ASP A N 1
ATOM 883 C CA . ASP A 1 115 ? -5.386 28.913 11.134 1 95.56 115 ASP A CA 1
ATOM 884 C C . ASP A 1 115 ? -4.05 28.181 11.032 1 95.56 115 ASP A C 1
ATOM 886 O O . ASP A 1 115 ? -3.171 28.362 11.877 1 95.56 115 ASP A O 1
ATOM 890 N N . PHE A 1 116 ? -3.897 27.39 10.027 1 96.79 116 PHE A N 1
ATOM 891 C CA . PHE A 1 116 ? -2.648 26.67 9.806 1 96.79 116 PHE A CA 1
ATOM 892 C C . PHE A 1 116 ? -1.488 27.641 9.627 1 96.79 116 PHE A C 1
ATOM 894 O O . PHE A 1 116 ? -0.431 27.473 10.239 1 96.79 116 PHE A O 1
ATOM 901 N N . LYS A 1 117 ? -1.727 28.693 8.85 1 95.64 117 LYS A N 1
ATOM 902 C CA . LYS A 1 117 ? -0.72 29.722 8.607 1 95.64 117 LYS A CA 1
ATOM 903 C C . LYS A 1 117 ? -0.357 30.451 9.898 1 95.64 117 LYS A C 1
ATOM 905 O O . LYS A 1 117 ? 0.82 30.698 10.168 1 95.64 117 LYS A O 1
ATOM 910 N N . ARG A 1 118 ? -1.296 30.715 10.626 1 95.86 118 ARG A N 1
ATOM 911 C CA . ARG A 1 118 ? -1.09 31.444 11.873 1 95.86 118 ARG A CA 1
ATOM 912 C C . ARG A 1 118 ? -0.25 30.63 12.851 1 95.86 118 ARG A C 1
ATOM 914 O O . ARG A 1 118 ? 0.645 31.167 13.507 1 95.86 118 ARG A O 1
ATOM 921 N N . ILE A 1 119 ? -0.517 29.36 12.889 1 94.24 119 ILE A N 1
ATOM 922 C CA . ILE A 1 119 ? 0.115 28.475 13.862 1 94.24 119 ILE A CA 1
ATOM 923 C C . ILE A 1 119 ? 1.535 28.144 13.411 1 94.24 119 ILE A C 1
ATOM 925 O O . ILE A 1 119 ? 2.47 28.166 14.215 1 94.24 119 ILE A O 1
ATOM 929 N N . THR A 1 120 ? 1.787 27.894 12.164 1 94.94 120 THR A N 1
ATOM 930 C CA . THR A 1 120 ? 3.048 27.32 11.708 1 94.94 120 THR A CA 1
ATOM 931 C C . THR A 1 120 ? 3.927 28.388 11.063 1 94.94 120 THR A C 1
ATOM 933 O O . THR A 1 120 ? 5.128 28.182 10.878 1 94.94 120 THR A O 1
ATOM 936 N N . GLY A 1 121 ? 3.267 29.5 10.571 1 94.21 121 GLY A N 1
ATOM 937 C CA . GLY A 1 121 ? 3.985 30.503 9.801 1 94.21 121 GLY A CA 1
ATOM 938 C C . GLY A 1 121 ? 4.125 30.141 8.334 1 94.21 121 GLY A C 1
ATOM 939 O O . GLY A 1 121 ? 4.754 30.872 7.566 1 94.21 121 GLY A O 1
ATOM 940 N N . TRP A 1 122 ? 3.563 29.037 7.932 1 94.58 122 TRP A N 1
ATOM 941 C CA . TRP A 1 122 ? 3.626 28.6 6.541 1 94.58 122 TRP A CA 1
ATOM 942 C C . TRP A 1 122 ? 2.894 29.579 5.629 1 94.58 122 TRP A C 1
ATOM 944 O O . TRP A 1 122 ? 1.734 29.917 5.874 1 94.58 122 TRP A O 1
ATOM 954 N N . GLN A 1 123 ? 3.501 30.018 4.505 1 94.04 123 GLN A N 1
ATOM 955 C CA . GLN A 1 123 ? 2.925 31.065 3.667 1 94.04 123 GLN A CA 1
ATOM 956 C C . GLN A 1 123 ? 2.471 30.504 2.322 1 94.04 123 GLN A C 1
ATOM 958 O O . GLN A 1 123 ? 1.797 31.192 1.553 1 94.04 123 GLN A O 1
ATOM 963 N N . GLY A 1 124 ? 2.828 29.249 2.037 1 93.97 124 GLY A N 1
ATOM 964 C CA . GLY A 1 124 ? 2.479 28.678 0.746 1 93.97 124 GLY A CA 1
ATOM 965 C C . GLY A 1 124 ? 1.075 28.104 0.706 1 93.97 124 GLY A C 1
ATOM 966 O O . GLY A 1 124 ? 0.395 28.043 1.733 1 93.97 124 GLY A O 1
ATOM 967 N N . ARG A 1 125 ? 0.635 27.725 -0.466 1 95.63 125 ARG A N 1
ATOM 968 C CA . ARG A 1 125 ? -0.646 27.045 -0.627 1 95.63 125 ARG A CA 1
ATOM 969 C C . ARG A 1 125 ? -0.619 25.666 0.024 1 95.63 125 ARG A C 1
ATOM 971 O O . ARG A 1 125 ? 0.424 25.011 0.06 1 95.63 125 ARG A O 1
ATOM 978 N N . THR A 1 126 ? -1.764 25.315 0.624 1 96.3 126 THR A N 1
ATOM 979 C CA . THR A 1 126 ? -1.886 23.996 1.236 1 96.3 126 THR A CA 1
ATOM 980 C C . THR A 1 126 ? -3.215 23.347 0.861 1 96.3 126 THR A C 1
ATOM 982 O O . THR A 1 126 ? -4.159 24.036 0.47 1 96.3 126 THR A O 1
ATOM 985 N N . ASN A 1 127 ? -3.262 22.006 0.85 1 96.52 127 ASN A N 1
ATOM 986 C CA . ASN A 1 127 ? -4.528 21.282 0.867 1 96.52 127 ASN A CA 1
ATOM 987 C C . ASN A 1 127 ? -4.762 20.593 2.208 1 96.52 127 ASN A C 1
ATOM 989 O O . ASN A 1 127 ? -3.93 20.686 3.112 1 96.52 127 ASN A O 1
ATOM 993 N N . GLN A 1 128 ? -5.904 20.012 2.333 1 95.4 128 GLN A N 1
ATOM 994 C CA . GLN A 1 128 ? -6.305 19.453 3.619 1 95.4 128 GLN A CA 1
ATOM 995 C C . GLN A 1 128 ? -5.352 18.346 4.059 1 95.4 128 GLN A C 1
ATOM 997 O O . GLN A 1 128 ? -5.009 18.247 5.24 1 95.4 128 GLN A O 1
ATOM 1002 N N . GLU A 1 129 ? -4.88 17.49 3.17 1 96.52 129 GLU A N 1
ATOM 1003 C CA . GLU A 1 129 ? -3.987 16.381 3.495 1 96.52 129 GLU A CA 1
ATOM 1004 C C . GLU A 1 129 ? -2.646 16.888 4.017 1 96.52 129 GLU A C 1
ATOM 1006 O O . GLU A 1 129 ? -2.109 16.35 4.988 1 96.52 129 GLU A O 1
ATOM 1011 N N . GLN A 1 130 ? -2.201 17.921 3.401 1 97.51 130 GLN A N 1
ATOM 1012 C CA . GLN A 1 130 ? -0.95 18.539 3.83 1 97.51 130 GLN A CA 1
ATOM 1013 C C . GLN A 1 130 ? -1.077 19.119 5.236 1 97.51 130 GLN A C 1
ATOM 1015 O O . GLN A 1 130 ? -0.21 18.899 6.084 1 97.51 130 GLN A O 1
ATOM 1020 N N . ARG A 1 131 ? -2.149 19.826 5.472 1 97.11 131 ARG A N 1
ATOM 1021 C CA . ARG A 1 131 ? -2.34 20.435 6.784 1 97.11 131 ARG A CA 1
ATOM 1022 C C . ARG A 1 131 ? -2.469 19.371 7.869 1 97.11 131 ARG A C 1
ATOM 1024 O O . ARG A 1 131 ? -1.919 19.521 8.962 1 97.11 131 ARG A O 1
ATOM 1031 N N . ASP A 1 132 ? -3.172 18.298 7.562 1 96.47 132 ASP A N 1
ATOM 1032 C CA . ASP A 1 132 ? -3.316 17.213 8.528 1 96.47 132 ASP A CA 1
ATOM 1033 C C . ASP A 1 132 ? -1.963 16.583 8.852 1 96.47 132 ASP A C 1
ATOM 1035 O O . ASP A 1 132 ? -1.649 16.341 10.019 1 96.47 132 ASP A O 1
ATOM 1039 N N . ALA A 1 133 ? -1.153 16.364 7.856 1 97.24 133 ALA A N 1
ATOM 1040 C CA . ALA A 1 133 ? 0.186 15.817 8.06 1 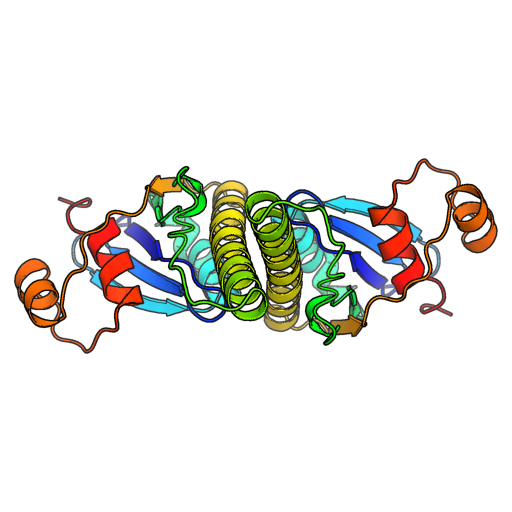97.24 133 ALA A CA 1
ATOM 1041 C C . ALA A 1 133 ? 1.05 16.774 8.877 1 97.24 133 ALA A C 1
ATOM 1043 O O . ALA A 1 133 ? 1.769 16.349 9.785 1 97.24 133 ALA A O 1
ATOM 1044 N N . GLY A 1 134 ? 0.984 18.055 8.505 1 96.78 134 GLY A N 1
ATOM 1045 C CA . GLY A 1 134 ? 1.743 19.062 9.229 1 96.78 134 GLY A CA 1
ATOM 1046 C C . GLY A 1 134 ? 1.399 19.123 10.705 1 96.78 134 GLY A C 1
ATOM 1047 O O . GLY A 1 134 ? 2.291 19.159 11.555 1 96.78 134 GLY A O 1
ATOM 1048 N N . MET A 1 135 ? 0.111 19.098 10.996 1 95.93 135 MET A N 1
ATOM 1049 C CA . MET A 1 135 ? -0.342 19.219 12.378 1 95.93 135 MET A CA 1
ATOM 1050 C C . MET A 1 135 ? 0.038 17.983 13.186 1 95.93 135 MET A C 1
ATOM 1052 O O . MET A 1 135 ? 0.218 18.062 14.403 1 95.93 135 MET A O 1
ATOM 1056 N N . LEU A 1 136 ? 0.171 16.954 12.5 1 95.3 136 LEU A N 1
ATOM 1057 C CA . LEU A 1 136 ? 0.56 15.706 13.148 1 95.3 136 LEU A CA 1
ATOM 1058 C C . LEU A 1 136 ? 1.918 15.846 13.827 1 95.3 136 LEU A C 1
ATOM 1060 O O . LEU A 1 136 ? 2.169 15.217 14.858 1 95.3 136 LEU A O 1
ATOM 1064 N N . ILE A 1 137 ? 2.777 16.711 13.278 1 96.71 137 ILE A N 1
ATOM 1065 C CA . ILE A 1 137 ? 4.148 16.691 13.777 1 96.71 137 ILE A CA 1
ATOM 1066 C C . ILE A 1 137 ? 4.571 18.101 14.181 1 96.71 137 ILE A C 1
ATOM 1068 O O . ILE A 1 137 ? 5.664 18.299 14.715 1 96.71 137 ILE A O 1
ATOM 1072 N N . TRP A 1 138 ? 3.691 18.996 13.858 1 94.27 138 TRP A N 1
ATOM 1073 C CA . TRP A 1 138 ? 4.057 20.359 14.228 1 94.27 138 TRP A CA 1
ATOM 1074 C C . TRP A 1 138 ? 4.352 20.457 15.721 1 94.27 138 TRP A C 1
ATOM 1076 O O . TRP A 1 138 ? 3.59 19.947 16.546 1 94.27 138 TRP A O 1
ATOM 1086 N N . GLY A 1 139 ? 5.401 21.01 16.197 1 86.78 139 GLY A N 1
ATOM 1087 C CA . GLY A 1 139 ? 5.739 21.221 17.596 1 86.78 139 GLY A CA 1
ATOM 1088 C C . GLY A 1 139 ? 6.535 20.077 18.196 1 86.78 139 GLY A C 1
ATOM 1089 O O . GLY A 1 139 ? 6.856 20.094 19.386 1 86.78 139 GLY A O 1
ATOM 1090 N N . MET A 1 140 ? 6.677 18.978 17.522 1 84.28 140 MET A N 1
ATOM 1091 C CA . MET A 1 140 ? 7.454 17.851 18.028 1 84.28 140 MET A CA 1
ATOM 1092 C C . MET A 1 140 ? 8.944 18.176 18.034 1 84.28 140 MET A C 1
ATOM 1094 O O . MET A 1 140 ? 9.742 17.44 18.617 1 84.28 140 MET A O 1
ATOM 1098 N N . TRP A 1 141 ? 9.5 19.057 17.136 1 67.46 141 TRP A N 1
ATOM 1099 C CA . TRP A 1 141 ? 10.904 19.444 17.217 1 67.46 141 TRP A CA 1
ATOM 1100 C C . TRP A 1 141 ? 11.149 20.359 18.412 1 67.46 141 TRP A C 1
ATOM 1102 O O . TRP A 1 141 ? 12.242 20.365 18.983 1 67.46 141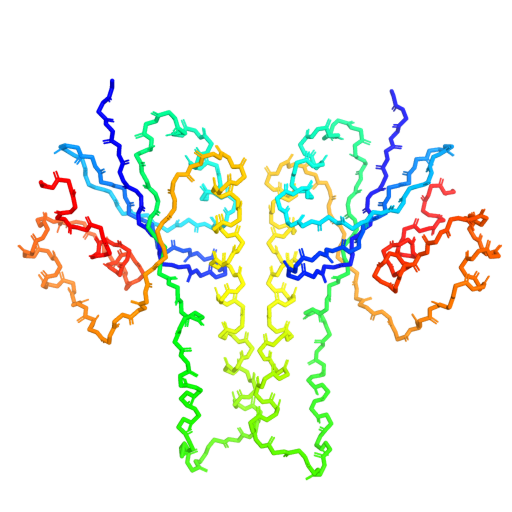 TRP A O 1
ATOM 1112 N N . VAL A 1 142 ? 10.08 20.755 19.09 1 52.06 142 VAL A N 1
ATOM 1113 C CA . VAL A 1 142 ? 10.429 21.729 20.119 1 52.06 142 VAL A CA 1
ATOM 1114 C C . VAL A 1 142 ? 11.038 21.014 21.323 1 52.06 142 VAL A C 1
ATOM 1116 O O . VAL A 1 142 ? 10.716 19.854 21.591 1 52.06 142 VAL A O 1
ATOM 1119 N N . MET B 1 1 ? 22.121 -13.127 -18.123 1 62.4 1 MET B N 1
ATOM 1120 C CA . MET B 1 1 ? 21.518 -13.881 -17.028 1 62.4 1 MET B CA 1
ATOM 1121 C C . MET B 1 1 ? 20.047 -14.166 -17.309 1 62.4 1 MET B C 1
ATOM 1123 O O . MET B 1 1 ? 19.392 -13.416 -18.034 1 62.4 1 MET B O 1
ATOM 1127 N N . SER B 1 2 ? 19.585 -15.397 -16.939 1 84.93 2 SER B N 1
ATOM 1128 C CA . SER B 1 2 ? 18.245 -15.797 -17.359 1 84.93 2 SER B CA 1
ATOM 1129 C C . SER B 1 2 ? 17.179 -14.913 -16.72 1 84.93 2 SER B C 1
ATOM 1131 O O . SER B 1 2 ? 17.275 -14.57 -15.54 1 84.93 2 SER B O 1
ATOM 1133 N N . LYS B 1 3 ? 16.318 -14.393 -17.498 1 94.65 3 LYS B N 1
ATOM 1134 C CA . LYS B 1 3 ? 15.25 -13.498 -17.061 1 94.65 3 LYS B CA 1
ATOM 1135 C C . LYS B 1 3 ? 14.197 -14.252 -16.254 1 94.65 3 LYS B C 1
ATOM 1137 O O . LYS B 1 3 ? 14.121 -15.481 -16.317 1 94.65 3 LYS B O 1
ATOM 1142 N N . ILE B 1 4 ? 13.558 -13.477 -15.403 1 97.3 4 ILE B N 1
ATOM 1143 C CA . ILE B 1 4 ? 12.503 -14.091 -14.604 1 97.3 4 ILE B CA 1
ATOM 1144 C C . ILE B 1 4 ? 11.213 -13.286 -14.746 1 97.3 4 ILE B C 1
ATOM 1146 O O . ILE B 1 4 ? 11.246 -12.107 -15.106 1 97.3 4 ILE B O 1
ATOM 1150 N N . ILE B 1 5 ? 10.088 -13.96 -14.493 1 98.24 5 ILE B N 1
ATOM 1151 C CA . ILE B 1 5 ? 8.759 -13.367 -14.393 1 98.24 5 ILE B CA 1
ATOM 1152 C C . ILE B 1 5 ? 8.223 -13.536 -12.973 1 98.24 5 ILE B C 1
ATOM 1154 O O . ILE B 1 5 ? 8.369 -14.602 -12.371 1 98.24 5 ILE B O 1
ATOM 1158 N N . ILE B 1 6 ? 7.657 -12.527 -12.453 1 98.7 6 ILE B N 1
ATOM 1159 C CA . ILE B 1 6 ? 7.101 -12.579 -11.105 1 98.7 6 ILE B CA 1
ATOM 1160 C C . ILE B 1 6 ? 5.581 -12.456 -11.169 1 98.7 6 ILE B C 1
ATOM 1162 O O . ILE B 1 6 ? 5.051 -11.546 -11.811 1 98.7 6 ILE B O 1
ATOM 1166 N N . GLY B 1 7 ? 4.871 -13.35 -10.573 1 98.65 7 GLY B N 1
ATOM 1167 C CA . GLY B 1 7 ? 3.428 -13.3 -10.401 1 98.65 7 GLY B CA 1
ATOM 1168 C C . GLY B 1 7 ? 3.007 -12.998 -8.975 1 98.65 7 GLY B C 1
ATOM 1169 O O . GLY B 1 7 ? 3.555 -13.567 -8.028 1 98.65 7 GLY B O 1
ATOM 1170 N N . ILE B 1 8 ? 1.998 -12.157 -8.838 1 98.82 8 ILE B N 1
ATOM 1171 C CA . ILE B 1 8 ? 1.633 -11.743 -7.487 1 98.82 8 ILE B CA 1
ATOM 1172 C C . ILE B 1 8 ? 0.115 -11.784 -7.327 1 98.82 8 ILE B C 1
ATOM 1174 O O . ILE B 1 8 ? -0.617 -11.227 -8.148 1 98.82 8 ILE B O 1
ATOM 1178 N N . ASP B 1 9 ? -0.393 -12.423 -6.33 1 98.13 9 ASP B N 1
ATOM 1179 C CA . ASP B 1 9 ? -1.733 -12.328 -5.758 1 98.13 9 ASP B CA 1
ATOM 1180 C C . ASP B 1 9 ? -1.726 -11.493 -4.48 1 98.13 9 ASP B C 1
ATOM 1182 O O . ASP B 1 9 ? -1.407 -12 -3.403 1 98.13 9 ASP B O 1
ATOM 1186 N N . PRO B 1 10 ? -2.145 -10.285 -4.596 1 98.31 10 PRO B N 1
ATOM 1187 C CA . PRO B 1 10 ? -1.925 -9.331 -3.507 1 98.31 10 PRO B CA 1
ATOM 1188 C C . PRO B 1 10 ? -2.769 -9.64 -2.272 1 98.31 10 PRO B C 1
ATOM 1190 O O . PRO B 1 10 ? -3.922 -10.059 -2.397 1 98.31 10 PRO B O 1
ATOM 1193 N N . ASP B 1 11 ? -2.218 -9.37 -1.164 1 97.85 11 ASP B N 1
ATOM 1194 C CA . ASP B 1 11 ? -2.837 -9.449 0.156 1 97.85 11 ASP B CA 1
ATOM 1195 C C . ASP B 1 11 ? -2.18 -8.474 1.13 1 97.85 11 ASP B C 1
ATOM 1197 O O . ASP B 1 11 ? -0.963 -8.284 1.099 1 97.85 11 ASP B O 1
ATOM 1201 N N . LEU B 1 12 ? -2.906 -7.948 1.985 1 98.3 12 LEU B N 1
ATOM 1202 C CA . LEU B 1 12 ? -2.394 -6.932 2.898 1 98.3 12 LEU B CA 1
ATOM 1203 C C . LEU B 1 12 ? -1.293 -7.503 3.785 1 98.3 12 LEU B C 1
ATOM 1205 O O . LEU B 1 12 ? -0.262 -6.859 3.993 1 98.3 12 LEU B O 1
ATOM 1209 N N . GLU B 1 13 ? -1.503 -8.688 4.292 1 97.71 13 GLU B N 1
ATOM 1210 C CA . GLU B 1 13 ? -0.57 -9.264 5.255 1 97.71 13 GLU B CA 1
ATOM 1211 C C . GLU B 1 13 ? 0.547 -10.03 4.551 1 97.71 13 GLU B C 1
ATOM 1213 O O . GLU B 1 13 ? 1.728 -9.796 4.815 1 97.71 13 GLU B O 1
ATOM 1218 N N . LYS B 1 14 ? 0.128 -10.954 3.686 1 98.1 14 LYS B N 1
ATOM 1219 C CA . LYS B 1 14 ? 1.085 -11.767 2.941 1 98.1 14 LYS B CA 1
ATOM 1220 C C . LYS B 1 14 ? 0.557 -12.101 1.549 1 98.1 14 LYS B C 1
ATOM 1222 O O . LYS B 1 14 ? -0.344 -12.93 1.403 1 98.1 14 LYS B O 1
ATOM 1227 N N . SER B 1 15 ? 1.213 -11.638 0.591 1 98.68 15 SER B N 1
ATOM 1228 C CA . SER B 1 15 ? 0.843 -11.895 -0.797 1 98.68 15 SER B CA 1
ATOM 1229 C C . SER B 1 15 ? 1.418 -13.22 -1.287 1 98.68 15 SER B C 1
ATOM 1231 O O . SER B 1 15 ? 2.508 -13.62 -0.874 1 98.68 15 SER B O 1
ATOM 1233 N N . GLY B 1 16 ? 0.662 -13.886 -2.087 1 98.53 16 GLY B N 1
ATOM 1234 C CA . GLY B 1 16 ? 1.276 -14.953 -2.862 1 98.53 16 GLY B CA 1
ATOM 1235 C C . GLY B 1 16 ? 2.184 -14.443 -3.965 1 98.53 16 GLY B C 1
ATOM 1236 O O . GLY B 1 16 ? 1.803 -13.554 -4.729 1 98.53 16 GLY B O 1
ATOM 1237 N N . VAL B 1 17 ? 3.364 -15.019 -4.05 1 98.84 17 VAL B N 1
ATOM 1238 C CA . VAL B 1 17 ? 4.358 -14.6 -5.033 1 98.84 17 VAL B CA 1
ATOM 1239 C C . VAL B 1 17 ? 4.945 -15.826 -5.729 1 98.84 17 VAL B C 1
ATOM 1241 O O . VAL B 1 17 ? 5.327 -16.797 -5.072 1 98.84 17 VAL B O 1
ATOM 1244 N N . ALA B 1 18 ? 4.964 -15.776 -6.994 1 98.39 18 ALA B N 1
ATOM 1245 C CA . ALA B 1 18 ? 5.611 -16.809 -7.799 1 98.39 18 ALA B CA 1
ATOM 1246 C C . ALA B 1 18 ? 6.754 -16.225 -8.624 1 98.39 18 ALA B C 1
ATOM 1248 O O . ALA B 1 18 ? 6.634 -15.127 -9.173 1 98.39 18 ALA B O 1
ATOM 1249 N N . VAL B 1 19 ? 7.826 -16.88 -8.68 1 97.98 19 VAL B N 1
ATOM 1250 C CA . VAL B 1 19 ? 8.98 -16.511 -9.494 1 97.98 19 VAL B CA 1
ATOM 1251 C C . VAL B 1 19 ? 9.253 -17.601 -10.527 1 97.98 19 VAL B C 1
ATOM 1253 O O . VAL B 1 19 ? 9.503 -18.755 -10.171 1 97.98 19 VAL B O 1
ATOM 1256 N N . LEU B 1 20 ? 9.203 -17.235 -11.775 1 97.23 20 LEU B N 1
ATOM 1257 C CA . LEU B 1 20 ? 9.381 -18.184 -12.869 1 97.23 20 LEU B CA 1
ATOM 1258 C C . LEU B 1 20 ? 10.591 -17.812 -13.72 1 97.23 20 LEU B C 1
ATOM 1260 O O . LEU B 1 20 ? 10.649 -16.715 -14.278 1 97.23 20 LEU B O 1
ATOM 1264 N N . GLY B 1 21 ? 11.535 -18.638 -13.744 1 95.26 21 GLY B N 1
ATOM 1265 C CA . GLY B 1 21 ? 12.672 -18.562 -14.649 1 95.26 21 GLY B CA 1
ATOM 1266 C C . GLY B 1 21 ? 12.719 -19.706 -15.644 1 95.26 21 GLY B C 1
ATOM 1267 O O . GLY B 1 21 ? 11.76 -20.471 -15.765 1 95.26 21 GLY B O 1
ATOM 1268 N N . GLN B 1 22 ? 13.782 -19.798 -16.432 1 92.02 22 GLN B N 1
ATOM 1269 C CA . GLN B 1 22 ? 13.933 -20.846 -17.436 1 92.02 22 GLN B CA 1
ATOM 1270 C C . GLN B 1 22 ? 13.887 -22.231 -16.796 1 92.02 22 GLN B C 1
ATOM 1272 O O . GLN B 1 22 ? 13.178 -23.119 -17.274 1 92.02 22 GLN B O 1
ATOM 1277 N N . SER B 1 23 ? 14.569 -22.455 -15.733 1 90.22 23 SER B N 1
ATOM 1278 C CA . SER B 1 23 ? 14.622 -23.749 -15.061 1 90.22 23 SER B CA 1
ATOM 1279 C C . SER B 1 23 ? 14.309 -23.614 -13.575 1 90.22 23 SER B C 1
ATOM 1281 O O . SER B 1 23 ? 14.778 -24.413 -12.761 1 90.22 23 SER B O 1
ATOM 1283 N N . HIS B 1 24 ? 13.607 -22.539 -13.299 1 92.06 24 HIS B N 1
ATOM 1284 C CA . HIS B 1 24 ? 13.36 -22.224 -11.897 1 92.06 24 HIS B CA 1
ATOM 1285 C C . HIS B 1 24 ? 11.917 -21.783 -11.676 1 92.06 24 HIS B C 1
ATOM 1287 O O . HIS B 1 24 ? 11.367 -21.022 -12.476 1 92.06 24 HIS B O 1
ATOM 1293 N N . PHE B 1 25 ? 11.234 -22.445 -10.732 1 95.87 25 PHE B N 1
ATOM 1294 C CA . PHE B 1 25 ? 9.89 -22.077 -10.302 1 95.87 25 PHE B CA 1
ATOM 1295 C C . PHE B 1 25 ? 9.779 -22.106 -8.783 1 95.87 25 PHE B C 1
ATOM 1297 O O . PHE B 1 25 ? 10.079 -23.123 -8.153 1 95.87 25 PHE B O 1
ATOM 1304 N N . GLU B 1 26 ? 9.428 -20.926 -8.204 1 97.12 26 GLU B N 1
ATOM 1305 C CA . GLU B 1 26 ? 9.347 -20.815 -6.75 1 97.12 26 GLU B CA 1
ATOM 1306 C C . GLU B 1 26 ? 8.056 -20.126 -6.32 1 97.12 26 GLU B C 1
ATOM 1308 O O . GLU B 1 26 ? 7.573 -19.219 -7.003 1 97.12 26 GLU B O 1
ATOM 1313 N N . LEU B 1 27 ? 7.559 -20.571 -5.208 1 98.28 27 LEU B N 1
ATOM 1314 C CA . LEU B 1 27 ? 6.378 -19.985 -4.585 1 98.28 27 LEU B CA 1
ATOM 1315 C C . LEU B 1 27 ? 6.704 -19.452 -3.194 1 98.28 27 LEU B C 1
ATOM 1317 O O . LEU B 1 27 ? 7.374 -20.125 -2.407 1 98.28 27 LEU B O 1
ATOM 1321 N N . LYS B 1 28 ? 6.212 -18.279 -2.858 1 98.17 28 LYS B N 1
ATOM 1322 C CA . LYS B 1 28 ? 6.485 -17.629 -1.579 1 98.17 28 LYS B CA 1
ATOM 1323 C C . LYS B 1 28 ? 5.257 -16.877 -1.072 1 98.17 28 LYS B C 1
ATOM 1325 O O . LYS B 1 28 ? 4.336 -16.591 -1.84 1 98.17 28 LYS B O 1
ATOM 1330 N N . ASN B 1 29 ? 5.191 -16.687 0.16 1 98.69 29 ASN B N 1
ATOM 1331 C CA . ASN B 1 29 ? 4.379 -15.652 0.79 1 98.69 29 ASN B CA 1
ATOM 1332 C C . ASN B 1 29 ? 5.241 -14.518 1.338 1 98.69 29 ASN B C 1
ATOM 1334 O O . ASN B 1 29 ? 6.096 -14.742 2.197 1 98.69 29 ASN B O 1
ATOM 1338 N N . LEU B 1 30 ? 5.036 -13.418 0.864 1 98.82 30 LEU B N 1
ATOM 1339 C CA . LEU B 1 30 ?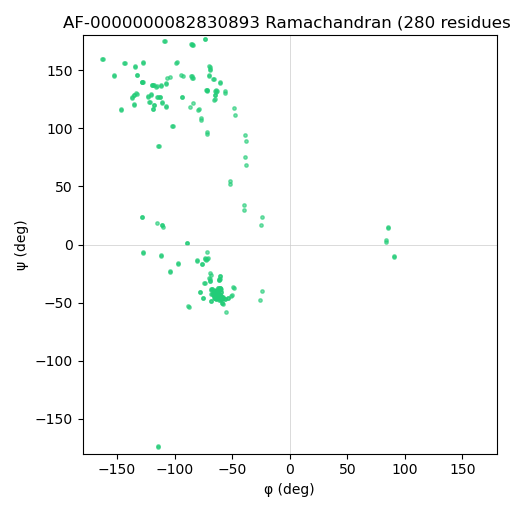 5.843 -12.266 1.253 1 98.82 30 LEU B CA 1
ATOM 1340 C C . LEU B 1 30 ? 4.957 -11.101 1.68 1 98.82 30 LEU B C 1
ATOM 1342 O O . LEU B 1 30 ? 3.903 -10.865 1.083 1 98.82 30 LEU B O 1
ATOM 1346 N N . ASN B 1 31 ? 5.307 -10.407 2.686 1 98.75 31 ASN B N 1
ATOM 1347 C CA . ASN B 1 31 ? 4.616 -9.152 2.96 1 98.75 31 ASN B CA 1
ATOM 1348 C C . ASN B 1 31 ? 5.018 -8.062 1.97 1 98.75 31 ASN B C 1
ATOM 1350 O O . ASN B 1 31 ? 5.827 -8.302 1.071 1 98.75 31 ASN B O 1
ATOM 1354 N N . PHE B 1 32 ? 4.466 -6.971 2.039 1 98.89 32 PHE B N 1
ATOM 1355 C CA . PHE B 1 32 ? 4.627 -5.906 1.056 1 98.89 32 PHE B CA 1
ATOM 1356 C C . PHE B 1 32 ? 6.09 -5.495 0.939 1 98.89 32 PHE B C 1
ATOM 1358 O O . PHE B 1 32 ? 6.629 -5.409 -0.167 1 98.89 32 PHE B O 1
ATOM 1365 N N . ALA B 1 33 ? 6.719 -5.224 2.069 1 98.79 33 ALA B N 1
ATOM 1366 C CA . ALA B 1 33 ? 8.111 -4.78 2.079 1 98.79 33 ALA B CA 1
ATOM 1367 C C . ALA B 1 33 ? 9.025 -5.829 1.454 1 98.79 33 ALA B C 1
ATOM 1369 O O . ALA B 1 33 ? 9.966 -5.491 0.732 1 98.79 33 ALA B O 1
ATOM 1370 N N . GLU B 1 34 ? 8.753 -7.037 1.678 1 98.82 34 GLU B N 1
ATOM 1371 C CA . GLU B 1 34 ? 9.551 -8.127 1.125 1 98.82 34 GLU B CA 1
ATOM 1372 C C . GLU B 1 34 ? 9.389 -8.216 -0.39 1 98.82 34 GLU B C 1
ATOM 1374 O O . GLU B 1 34 ? 10.339 -8.549 -1.103 1 98.82 34 GLU B O 1
ATOM 1379 N N . VAL B 1 35 ? 8.16 -7.983 -0.846 1 98.87 35 VAL B N 1
AT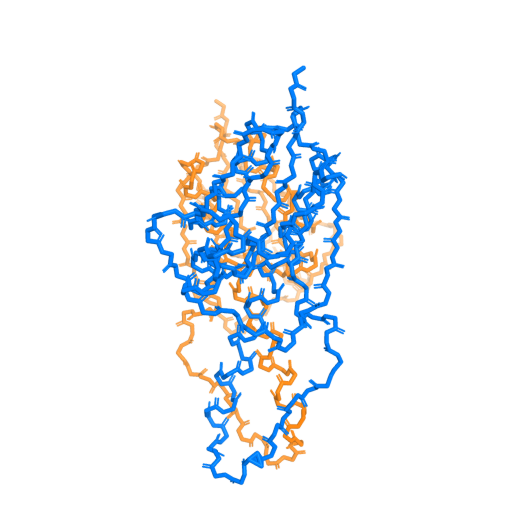OM 1380 C CA . VAL B 1 35 ? 7.948 -7.97 -2.29 1 98.87 35 VAL B CA 1
ATOM 1381 C C . VAL B 1 35 ? 8.75 -6.835 -2.921 1 98.87 35 VAL B C 1
ATOM 1383 O O . VAL B 1 35 ? 9.415 -7.029 -3.941 1 98.87 35 VAL B O 1
ATOM 1386 N N . VAL B 1 36 ? 8.684 -5.689 -2.315 1 98.75 36 VAL B N 1
ATOM 1387 C CA . VAL B 1 36 ? 9.423 -4.539 -2.825 1 98.75 36 VAL B CA 1
ATOM 1388 C C . VAL B 1 36 ? 10.921 -4.833 -2.798 1 98.75 36 VAL B C 1
ATOM 1390 O O . VAL B 1 36 ? 11.648 -4.469 -3.725 1 98.75 36 VAL B O 1
ATOM 1393 N N . GLU B 1 37 ? 11.353 -5.487 -1.787 1 98.49 37 GLU B N 1
ATOM 1394 C CA . GLU B 1 37 ? 12.751 -5.901 -1.712 1 98.49 37 GLU B CA 1
ATOM 1395 C C . GLU B 1 37 ? 13.1 -6.873 -2.835 1 98.49 37 GLU B C 1
ATOM 1397 O O . GLU B 1 37 ? 14.189 -6.803 -3.408 1 98.49 37 GLU B O 1
ATOM 1402 N N . LEU B 1 38 ? 12.231 -7.791 -3.104 1 98.62 38 LEU B N 1
ATOM 1403 C CA . LEU B 1 38 ? 12.418 -8.716 -4.216 1 98.62 38 LEU B CA 1
ATOM 1404 C C . LEU B 1 38 ? 12.57 -7.961 -5.532 1 98.62 38 LEU B C 1
ATOM 1406 O O . LEU B 1 38 ? 13.462 -8.265 -6.328 1 98.62 38 LEU B O 1
ATOM 1410 N N . PHE B 1 39 ? 11.703 -6.965 -5.784 1 98.58 39 PHE B N 1
ATOM 1411 C CA . PHE B 1 39 ? 11.823 -6.126 -6.971 1 98.58 39 PHE B CA 1
ATOM 1412 C C . PHE B 1 39 ? 13.217 -5.519 -7.066 1 98.58 39 PHE B C 1
ATOM 1414 O O . PHE B 1 39 ? 13.836 -5.537 -8.132 1 98.58 39 PHE B O 1
ATOM 1421 N N . LYS B 1 40 ? 13.63 -5.034 -5.953 1 97.77 40 LYS B N 1
ATOM 1422 C CA . LYS B 1 40 ? 14.906 -4.325 -5.916 1 97.77 40 LYS B CA 1
ATOM 1423 C C . LYS B 1 40 ? 16.072 -5.279 -6.152 1 97.77 40 LYS B C 1
ATOM 1425 O O . LYS B 1 40 ? 16.94 -5.013 -6.986 1 97.77 40 LYS B O 1
ATOM 1430 N N . THR B 1 41 ? 16.122 -6.387 -5.477 1 98 41 THR B N 1
ATOM 1431 C CA . THR B 1 41 ? 17.245 -7.318 -5.487 1 98 41 THR B CA 1
ATOM 1432 C C . THR B 1 41 ? 17.361 -8.011 -6.842 1 98 41 THR B C 1
ATOM 1434 O O . THR B 1 41 ? 18.466 -8.295 -7.307 1 98 41 THR B O 1
ATOM 1437 N N . GLU B 1 42 ? 16.191 -8.194 -7.479 1 97.74 42 GLU B N 1
ATOM 1438 C CA . GLU B 1 42 ? 16.199 -8.951 -8.727 1 97.74 42 GLU B CA 1
ATOM 1439 C C . GLU B 1 42 ? 15.883 -8.052 -9.919 1 97.74 42 GLU B C 1
ATOM 1441 O O . GLU B 1 42 ? 15.495 -8.537 -10.984 1 97.74 42 GLU B O 1
ATOM 1446 N N . GLN B 1 43 ? 15.996 -6.784 -9.748 1 97.89 43 GLN B N 1
ATOM 1447 C CA . GLN B 1 43 ? 15.521 -5.788 -10.703 1 97.89 43 GLN B CA 1
ATOM 1448 C C . GLN B 1 43 ? 16.024 -6.092 -12.111 1 97.89 43 GLN B C 1
ATOM 1450 O O . GLN B 1 43 ? 15.249 -6.08 -13.069 1 97.89 43 GLN B O 1
ATOM 1455 N N . ASP B 1 44 ? 17.342 -6.469 -12.266 1 97.49 44 ASP B N 1
ATOM 1456 C CA . ASP B 1 44 ? 17.954 -6.657 -13.578 1 97.49 44 ASP B CA 1
ATOM 1457 C C . ASP B 1 44 ? 17.514 -7.978 -14.205 1 97.49 44 ASP B C 1
ATOM 1459 O O . ASP B 1 44 ? 17.661 -8.177 -15.413 1 97.49 44 ASP B O 1
ATOM 1463 N N . LEU B 1 45 ? 16.996 -8.83 -13.423 1 97.32 45 LEU B N 1
ATOM 1464 C CA . LEU B 1 45 ? 16.621 -10.153 -13.909 1 97.32 45 LEU B CA 1
ATOM 1465 C C . LEU B 1 45 ? 15.135 -10.207 -14.246 1 97.32 45 LEU B C 1
ATOM 1467 O O . LEU B 1 45 ? 14.684 -11.123 -14.937 1 97.32 45 LEU B O 1
ATOM 1471 N N . ILE B 1 46 ? 14.391 -9.272 -13.768 1 97.99 46 ILE B N 1
ATOM 1472 C CA . ILE B 1 46 ? 12.94 -9.314 -13.916 1 97.99 46 ILE B CA 1
ATOM 1473 C C . ILE B 1 46 ? 12.552 -8.858 -15.321 1 97.99 46 ILE B C 1
ATOM 1475 O O . ILE B 1 46 ? 12.82 -7.718 -15.706 1 97.99 46 ILE B O 1
ATOM 1479 N N . LYS B 1 47 ? 11.991 -9.752 -16.005 1 97.43 47 LYS B N 1
ATOM 1480 C CA . LYS B 1 47 ? 11.436 -9.419 -17.313 1 97.43 47 LYS B CA 1
ATOM 1481 C C . LYS B 1 47 ? 10.128 -8.646 -17.175 1 97.43 47 LYS B C 1
ATOM 1483 O O . LYS B 1 47 ? 9.906 -7.659 -17.88 1 97.43 47 LYS B O 1
ATOM 1488 N N . LYS B 1 48 ? 9.266 -9.129 -16.31 1 98.27 48 LYS B N 1
ATOM 1489 C CA . LYS B 1 48 ? 7.993 -8.467 -16.04 1 98.27 48 LYS B CA 1
ATOM 1490 C C . LYS B 1 48 ? 7.384 -8.959 -14.73 1 98.27 48 LYS B C 1
ATOM 1492 O O . LYS B 1 48 ? 7.728 -10.039 -14.246 1 98.27 48 LYS B O 1
ATOM 1497 N N . VAL B 1 49 ? 6.526 -8.212 -14.205 1 98.77 49 VAL B N 1
ATOM 1498 C CA . VAL B 1 49 ? 5.721 -8.519 -13.028 1 98.77 49 VAL B CA 1
ATOM 1499 C C . VAL B 1 49 ? 4.246 -8.595 -13.417 1 98.77 49 VAL B C 1
ATOM 1501 O O . VAL B 1 49 ? 3.72 -7.685 -14.062 1 98.77 49 VAL B O 1
ATOM 1504 N N . VAL B 1 50 ? 3.573 -9.642 -13.094 1 98.7 50 VAL B N 1
ATOM 1505 C CA . VAL B 1 50 ? 2.156 -9.851 -13.371 1 98.7 50 VAL B CA 1
ATOM 1506 C C . VAL B 1 50 ? 1.364 -9.823 -12.065 1 98.7 50 VAL B C 1
ATOM 1508 O O . VAL B 1 50 ? 1.629 -10.611 -11.154 1 98.7 50 VAL B O 1
ATOM 1511 N N . ILE B 1 51 ? 0.409 -8.968 -11.933 1 98.72 51 ILE B N 1
ATOM 1512 C CA . ILE B 1 51 ? -0.307 -8.773 -10.677 1 98.72 51 ILE B CA 1
ATOM 1513 C C . ILE B 1 51 ? -1.803 -8.984 -10.899 1 98.72 51 ILE B C 1
ATOM 1515 O O . ILE B 1 51 ? -2.383 -8.428 -11.834 1 98.72 51 ILE B O 1
ATOM 1519 N N . GLU B 1 52 ? -2.404 -9.817 -10.12 1 97.64 52 GLU B N 1
ATOM 1520 C CA . GLU B 1 52 ? -3.857 -9.955 -10.15 1 97.64 52 GLU B CA 1
ATOM 1521 C C . GLU B 1 52 ? -4.543 -8.674 -9.682 1 97.64 52 GLU B C 1
ATOM 1523 O O . GLU B 1 52 ? -4.348 -8.239 -8.545 1 97.64 52 GLU B O 1
ATOM 1528 N N . ALA B 1 53 ? -5.371 -8.181 -10.499 1 97.54 53 ALA B N 1
ATOM 1529 C CA . ALA B 1 53 ? -5.957 -6.86 -10.285 1 97.54 53 ALA B CA 1
ATOM 1530 C C . ALA B 1 53 ? -7.457 -6.961 -10.025 1 97.54 53 ALA B C 1
ATOM 1532 O O . ALA B 1 53 ? -8.267 -6.709 -10.92 1 97.54 53 ALA B O 1
ATOM 1533 N N . GLY B 1 54 ? -7.731 -7.2 -8.778 1 93.79 54 GLY B N 1
ATOM 1534 C CA . GLY B 1 54 ? -9.128 -7.346 -8.402 1 93.79 54 GLY B CA 1
ATOM 1535 C C . GLY B 1 54 ? -9.954 -6.104 -8.681 1 93.79 54 GLY B C 1
ATOM 1536 O O . GLY B 1 54 ? -11.164 -6.193 -8.898 1 93.79 54 GLY B O 1
ATOM 1537 N N . TRP B 1 55 ? -9.381 -4.948 -8.696 1 94.09 55 TRP B N 1
ATOM 1538 C CA . TRP B 1 55 ? -10.08 -3.68 -8.882 1 94.09 55 TRP B CA 1
ATOM 1539 C C . TRP B 1 55 ? -10.559 -3.528 -10.322 1 94.09 55 TRP B C 1
ATOM 1541 O O . TRP B 1 55 ? -11.334 -2.62 -10.632 1 94.09 55 TRP B O 1
ATOM 1551 N N . LEU B 1 56 ? -10.148 -4.291 -11.161 1 93.97 56 LEU B N 1
ATOM 1552 C CA . LEU B 1 56 ? -10.596 -4.246 -12.549 1 93.97 56 LEU B CA 1
ATOM 1553 C C . LEU B 1 56 ? -11.944 -4.941 -12.708 1 93.97 56 LEU B C 1
ATOM 1555 O O . LEU B 1 56 ? -12.591 -4.817 -13.75 1 93.97 56 LEU B O 1
ATOM 1559 N N . ASN B 1 57 ? -12.271 -5.659 -11.664 1 83.1 57 ASN B N 1
ATOM 1560 C CA . ASN B 1 57 ? -13.591 -6.279 -11.708 1 83.1 57 ASN B CA 1
ATOM 1561 C C . ASN B 1 57 ? -14.695 -5.27 -11.403 1 83.1 57 ASN B C 1
ATOM 1563 O O . ASN B 1 57 ? -14.568 -4.466 -10.478 1 83.1 57 ASN B O 1
ATOM 1567 N N . LYS B 1 58 ? -15.504 -4.836 -12.402 1 67.46 58 LYS B N 1
ATOM 1568 C CA . LYS B 1 58 ? -16.567 -3.847 -12.241 1 67.46 58 LYS B CA 1
ATOM 1569 C C . LYS B 1 58 ? -17.547 -4.267 -11.149 1 67.46 58 LYS B C 1
ATOM 1571 O O . LYS B 1 58 ? -18.082 -3.422 -10.429 1 67.46 58 LYS B O 1
ATOM 1576 N N . LYS B 1 59 ? -18.227 -5.532 -11.29 1 57.1 59 LYS B N 1
ATOM 1577 C 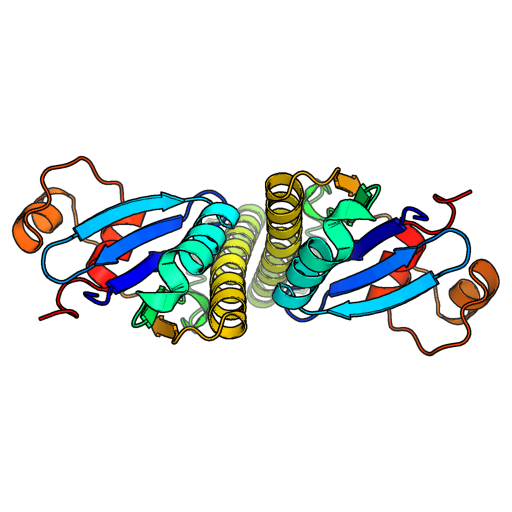CA . LYS B 1 59 ? -19.49 -5.793 -10.607 1 57.1 59 LYS B CA 1
ATOM 1578 C C . LYS B 1 59 ? -19.278 -5.967 -9.106 1 57.1 59 LYS B C 1
ATOM 1580 O O . LYS B 1 59 ? -18.394 -6.713 -8.681 1 57.1 59 LYS B O 1
ATOM 1585 N N . ALA B 1 60 ? -19.449 -4.957 -8.385 1 50.75 60 ALA B N 1
ATOM 1586 C CA . ALA B 1 60 ? -19.635 -5.1 -6.943 1 50.75 60 ALA B CA 1
ATOM 1587 C C . ALA B 1 60 ? -20.488 -6.324 -6.619 1 50.75 60 ALA B C 1
ATOM 1589 O O . ALA B 1 60 ? -21.607 -6.459 -7.121 1 50.75 60 ALA B O 1
ATOM 1590 N N . ASN B 1 61 ? -19.994 -7.462 -6.708 1 47.32 61 ASN B N 1
ATOM 1591 C CA . ASN B 1 61 ? -20.812 -8.615 -6.35 1 47.32 61 ASN B CA 1
ATOM 1592 C C . ASN B 1 61 ? -21.667 -8.333 -5.117 1 47.32 61 ASN B C 1
ATOM 1594 O O . ASN B 1 61 ? -21.276 -8.664 -3.996 1 47.32 61 ASN B O 1
ATOM 1598 N N . PHE B 1 62 ? -22.049 -7.161 -4.893 1 46.98 62 PHE B N 1
ATOM 1599 C CA . PHE B 1 62 ? -22.901 -7.172 -3.71 1 46.98 62 PHE B CA 1
ATOM 1600 C C . PHE B 1 62 ? -24.011 -8.206 -3.85 1 46.98 62 PHE B C 1
ATOM 1602 O O . PHE B 1 62 ? -24.997 -7.974 -4.553 1 46.98 62 PHE B O 1
ATOM 1609 N N . ARG B 1 63 ? -23.602 -9.406 -4.159 1 45 63 ARG B N 1
ATOM 1610 C CA . ARG B 1 63 ? -24.778 -10.25 -3.976 1 45 63 ARG B CA 1
ATOM 1611 C C . ARG B 1 63 ? -25.574 -9.822 -2.749 1 45 63 ARG B C 1
ATOM 1613 O O . ARG B 1 63 ? -24.999 -9.55 -1.693 1 45 63 ARG B O 1
ATOM 1620 N N . SER B 1 64 ? -26.541 -9.013 -2.93 1 46.62 64 SER B N 1
ATOM 1621 C CA . SER B 1 64 ? -27.64 -8.841 -1.987 1 46.62 64 SER B CA 1
ATOM 1622 C C . SER B 1 64 ? -27.82 -10.08 -1.115 1 46.62 64 SER B C 1
ATOM 1624 O O . SER B 1 64 ? -28.656 -10.936 -1.41 1 46.62 64 SER B O 1
ATOM 1626 N N . GLY B 1 65 ? -26.791 -10.814 -0.996 1 43.49 65 GLY B N 1
ATOM 1627 C CA . GLY B 1 65 ? -27.38 -11.873 -0.192 1 43.49 65 GLY B CA 1
ATOM 1628 C C . GLY B 1 65 ? -28.193 -11.352 0.977 1 43.49 65 GLY B C 1
ATOM 1629 O O . GLY B 1 65 ? -27.806 -10.377 1.625 1 43.49 65 GLY B O 1
ATOM 1630 N N . ALA B 1 66 ? -29.453 -11.539 0.9 1 51.71 66 ALA B N 1
ATOM 1631 C CA . ALA B 1 66 ? -30.621 -11.22 1.719 1 51.71 66 ALA B CA 1
ATOM 1632 C C . ALA B 1 66 ? -30.23 -11.037 3.182 1 51.71 66 ALA B C 1
ATOM 1634 O O . ALA B 1 66 ? -30.795 -10.191 3.881 1 51.71 66 ALA B O 1
ATOM 1635 N N . ASN B 1 67 ? -29.276 -11.903 3.724 1 60.57 67 ASN B N 1
ATOM 1636 C CA . ASN B 1 67 ? -29.381 -12.022 5.175 1 60.57 67 ASN B CA 1
ATOM 1637 C C . ASN B 1 67 ? -28.141 -11.472 5.874 1 60.57 67 ASN B C 1
ATOM 1639 O O . ASN B 1 67 ? -27.825 -11.875 6.995 1 60.57 67 ASN B O 1
ATOM 1643 N N . LYS B 1 68 ? -27.265 -10.578 5.112 1 70.97 68 LYS B N 1
ATOM 1644 C CA . LYS B 1 68 ? -26.185 -10.094 5.967 1 70.97 68 LYS B CA 1
ATOM 1645 C C . LYS B 1 68 ? -26.533 -8.74 6.579 1 70.97 68 LYS B C 1
ATOM 1647 O O . LYS B 1 68 ? -27.264 -7.95 5.978 1 70.97 68 LYS B O 1
ATOM 1652 N N . SER B 1 69 ? -26.047 -8.673 7.711 1 82.08 69 SER B N 1
ATOM 1653 C CA . SER B 1 69 ? -26.239 -7.394 8.387 1 82.08 69 SER B CA 1
ATOM 1654 C C . SER B 1 69 ? -25.417 -6.292 7.728 1 82.08 69 SER B C 1
ATOM 1656 O O . SER B 1 69 ? -24.487 -6.573 6.969 1 82.08 69 SER B O 1
ATOM 1658 N N . ILE B 1 70 ? -25.75 -5.202 7.748 1 81.73 70 ILE B N 1
ATOM 1659 C CA . ILE B 1 70 ? -25.085 -4.007 7.24 1 81.73 70 ILE B CA 1
ATOM 1660 C C . ILE B 1 70 ? -23.635 -3.982 7.719 1 81.73 70 ILE B C 1
ATOM 1662 O O . ILE B 1 70 ? -22.724 -3.676 6.946 1 81.73 70 ILE B O 1
ATOM 1666 N N . ALA B 1 71 ? -23.398 -4.408 8.88 1 84.44 71 ALA B N 1
ATOM 1667 C CA . ALA B 1 71 ? -22.07 -4.403 9.488 1 84.44 71 ALA B CA 1
ATOM 1668 C C . ALA B 1 71 ? -21.144 -5.396 8.792 1 84.44 71 ALA B C 1
ATOM 1670 O O . ALA B 1 71 ? -19.97 -5.101 8.558 1 84.44 71 ALA B O 1
ATOM 1671 N N . VAL B 1 72 ? -21.639 -6.464 8.52 1 87.44 72 VAL B N 1
ATOM 1672 C CA . VAL B 1 72 ? -20.854 -7.499 7.856 1 87.44 72 VAL B CA 1
ATOM 1673 C C . VAL B 1 72 ? -20.486 -7.043 6.445 1 87.44 72 VAL B C 1
ATOM 1675 O O . VAL B 1 72 ? -19.337 -7.183 6.021 1 87.44 72 VAL B O 1
ATOM 1678 N N . ASN B 1 73 ? -21.439 -6.449 5.784 1 87.87 73 ASN B N 1
ATOM 1679 C CA . ASN B 1 73 ? -21.194 -5.948 4.436 1 87.87 73 ASN B CA 1
ATOM 1680 C C . ASN B 1 73 ? -20.119 -4.865 4.427 1 87.87 73 ASN B C 1
ATOM 1682 O O . ASN B 1 73 ? -19.286 -4.819 3.52 1 87.87 73 ASN B O 1
ATOM 1686 N N . GLU B 1 74 ? -20.132 -4.111 5.355 1 89.28 74 GLU B N 1
ATOM 1687 C CA . GLU B 1 74 ? -19.136 -3.05 5.479 1 89.28 74 GLU B CA 1
ATOM 1688 C C . GLU B 1 74 ? -17.74 -3.626 5.696 1 89.28 74 GLU B C 1
ATOM 1690 O O . GLU B 1 74 ? -16.77 -3.157 5.097 1 89.28 74 GLU B O 1
ATOM 1695 N N . GLN B 1 75 ? -17.671 -4.59 6.457 1 92.14 75 GLN B N 1
ATOM 1696 C CA . GLN B 1 75 ? -16.387 -5.22 6.744 1 92.14 75 GLN B CA 1
ATOM 1697 C C . GLN B 1 75 ? -15.812 -5.889 5.498 1 92.14 75 GLN B C 1
ATOM 1699 O O . GLN B 1 75 ? -14.614 -5.787 5.229 1 92.14 75 GLN B O 1
ATOM 1704 N N . ILE B 1 76 ? -16.656 -6.495 4.865 1 93.24 76 ILE B N 1
ATOM 1705 C CA . ILE B 1 76 ? -16.23 -7.159 3.638 1 93.24 76 ILE B CA 1
ATOM 1706 C C . ILE B 1 76 ? -15.731 -6.121 2.635 1 93.24 76 ILE B C 1
ATOM 1708 O O . ILE B 1 76 ? -14.667 -6.29 2.034 1 93.24 76 ILE B O 1
ATOM 1712 N N . SER B 1 77 ? -16.485 -5.093 2.507 1 93.53 77 SER B N 1
ATOM 1713 C CA . SER B 1 77 ? -16.11 -4.026 1.586 1 93.53 77 SER B CA 1
ATOM 1714 C C . SER B 1 77 ? -14.768 -3.41 1.97 1 93.53 77 SER B C 1
ATOM 1716 O O . SER B 1 77 ? -13.943 -3.117 1.102 1 93.53 77 SER B O 1
ATOM 1718 N N . ARG B 1 78 ? -14.55 -3.288 3.192 1 95.15 78 ARG B N 1
ATOM 1719 C CA . ARG B 1 78 ? -13.293 -2.736 3.685 1 95.15 78 ARG B CA 1
ATOM 1720 C C . ARG B 1 78 ? -12.122 -3.654 3.349 1 95.15 78 ARG B C 1
ATOM 1722 O O . ARG B 1 78 ? -11.077 -3.191 2.888 1 95.15 78 ARG B O 1
ATOM 1729 N N . ARG B 1 79 ? -12.288 -4.85 3.538 1 95.34 79 ARG B N 1
ATOM 1730 C CA . ARG B 1 79 ? -11.243 -5.826 3.248 1 95.34 79 ARG B CA 1
ATOM 1731 C C . ARG B 1 79 ? -10.916 -5.852 1.759 1 95.34 79 ARG B C 1
ATOM 1733 O O . ARG B 1 79 ? -9.75 -5.966 1.376 1 95.34 79 ARG B O 1
ATOM 1740 N N . VAL B 1 80 ? -11.935 -5.77 0.994 1 95.15 80 VAL B N 1
ATOM 1741 C CA . VAL B 1 80 ? -11.744 -5.707 -0.451 1 95.15 80 VAL B CA 1
ATOM 1742 C C . VAL B 1 80 ? -10.926 -4.469 -0.811 1 95.15 80 VAL B C 1
ATOM 1744 O O . VAL B 1 80 ? -9.971 -4.552 -1.587 1 95.15 80 VAL B O 1
ATOM 1747 N N . GLY B 1 81 ? -11.256 -3.389 -0.213 1 96.9 81 GLY B N 1
ATOM 1748 C CA . GLY B 1 81 ? -10.502 -2.165 -0.434 1 96.9 81 GLY B CA 1
ATOM 1749 C C . GLY B 1 81 ? -9.04 -2.287 -0.05 1 96.9 81 GLY B C 1
ATOM 1750 O O . GLY B 1 81 ? -8.162 -1.804 -0.768 1 96.9 81 GLY B O 1
ATOM 1751 N N . GLU B 1 82 ? -8.831 -2.946 1.038 1 97.89 82 GLU B N 1
ATOM 1752 C CA . GLU B 1 82 ? -7.464 -3.142 1.51 1 97.89 82 GLU B CA 1
ATOM 1753 C C . GLU B 1 82 ? -6.653 -3.977 0.524 1 97.89 82 GLU B C 1
ATOM 1755 O O . GLU B 1 82 ? -5.507 -3.644 0.215 1 97.89 82 GLU B O 1
ATOM 1760 N N . ASN B 1 83 ? -7.237 -4.948 0.059 1 97.39 83 ASN B N 1
ATOM 1761 C CA . ASN B 1 83 ? -6.56 -5.811 -0.903 1 97.39 83 ASN B CA 1
ATOM 1762 C C . ASN B 1 83 ? -6.285 -5.081 -2.214 1 97.39 83 ASN B C 1
ATOM 1764 O O . ASN B 1 83 ? -5.208 -5.223 -2.795 1 97.39 83 ASN B O 1
ATOM 1768 N N . HIS B 1 84 ? -7.256 -4.334 -2.673 1 97.9 84 HIS B N 1
ATOM 1769 C CA . HIS B 1 84 ? -7.07 -3.55 -3.889 1 97.9 84 HIS B CA 1
ATOM 1770 C C . HIS B 1 84 ? -5.919 -2.563 -3.737 1 97.9 84 HIS B C 1
ATOM 1772 O O . HIS B 1 84 ? -5.073 -2.447 -4.626 1 97.9 84 HIS B O 1
ATOM 1778 N N . ALA B 1 85 ? -5.898 -1.922 -2.622 1 98.6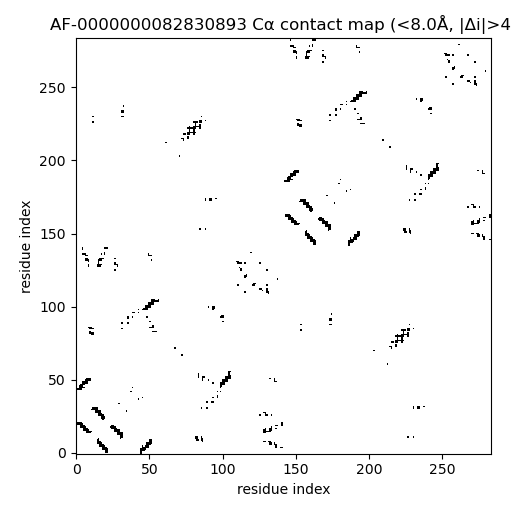6 85 ALA B N 1
ATOM 1779 C CA . ALA B 1 85 ? -4.831 -0.953 -2.382 1 98.66 85 ALA B CA 1
ATOM 1780 C C . ALA B 1 85 ? -3.463 -1.628 -2.4 1 98.66 85 ALA B C 1
ATOM 1782 O O . ALA B 1 85 ? -2.508 -1.095 -2.972 1 98.66 85 ALA B O 1
ATOM 1783 N N . THR B 1 86 ? -3.39 -2.734 -1.806 1 98.82 86 THR B N 1
ATOM 1784 C CA . THR B 1 86 ? -2.127 -3.464 -1.794 1 98.82 86 THR B CA 1
ATOM 1785 C C . THR B 1 86 ? -1.638 -3.722 -3.216 1 98.82 86 THR B C 1
ATOM 1787 O O . THR B 1 86 ? -0.479 -3.451 -3.539 1 98.82 86 THR B O 1
ATOM 1790 N N . GLY B 1 87 ? -2.498 -4.18 -4.043 1 98.73 87 GLY B N 1
ATOM 1791 C CA . GLY B 1 87 ? -2.144 -4.438 -5.429 1 98.73 87 GLY B CA 1
ATOM 1792 C C . GLY B 1 87 ? -1.756 -3.183 -6.189 1 98.73 87 GLY B C 1
ATOM 1793 O O . GLY B 1 87 ? -0.74 -3.162 -6.886 1 98.73 87 GLY B O 1
ATOM 1794 N N . LYS B 1 88 ? -2.56 -2.182 -6.03 1 98.81 88 LYS B N 1
ATOM 1795 C CA . LYS B 1 88 ? -2.304 -0.922 -6.722 1 98.81 88 LYS B CA 1
ATOM 1796 C C . LYS B 1 88 ? -0.961 -0.329 -6.307 1 98.81 88 LYS B C 1
ATOM 1798 O O . LYS B 1 88 ? -0.233 0.216 -7.139 1 98.81 88 LYS B O 1
ATOM 1803 N N . LEU B 1 89 ? -0.629 -0.439 -5.063 1 98.89 89 LEU B N 1
ATOM 1804 C CA . LEU B 1 89 ? 0.619 0.131 -4.569 1 98.89 89 LEU B CA 1
ATOM 1805 C C . LEU B 1 89 ? 1.814 -0.698 -5.026 1 98.89 89 LEU B C 1
ATOM 1807 O O . LEU B 1 89 ? 2.891 -0.154 -5.282 1 98.89 89 LEU B O 1
ATOM 1811 N N . LEU B 1 90 ? 1.636 -1.993 -5.146 1 98.9 90 LEU B N 1
ATOM 1812 C CA . LEU B 1 90 ? 2.695 -2.815 -5.722 1 98.9 90 LEU B CA 1
ATOM 1813 C C . LEU B 1 90 ? 2.938 -2.444 -7.181 1 98.9 90 LEU B C 1
ATOM 1815 O O . LEU B 1 90 ? 4.086 -2.387 -7.628 1 98.9 90 LEU B O 1
ATOM 1819 N N . VAL B 1 91 ? 1.842 -2.19 -7.88 1 98.85 91 VAL B N 1
ATOM 1820 C CA . VAL B 1 91 ? 1.963 -1.731 -9.26 1 98.85 91 VAL B CA 1
ATOM 1821 C C . VAL B 1 91 ? 2.762 -0.43 -9.304 1 98.85 91 VAL B C 1
ATOM 1823 O O . VAL B 1 91 ? 3.693 -0.294 -10.101 1 98.85 91 VAL B O 1
ATOM 1826 N N . GLN B 1 92 ? 2.425 0.438 -8.473 1 98.84 92 GLN B N 1
ATOM 1827 C CA . GLN B 1 92 ? 3.101 1.731 -8.427 1 98.84 92 GLN B CA 1
ATOM 1828 C C . GLN B 1 92 ? 4.584 1.565 -8.109 1 98.84 92 GLN B C 1
ATOM 1830 O O . GLN B 1 92 ? 5.434 2.191 -8.746 1 98.84 92 GLN B O 1
ATOM 1835 N N . MET B 1 93 ? 4.9 0.758 -7.149 1 98.8 93 MET B N 1
ATOM 1836 C CA . MET B 1 93 ? 6.289 0.519 -6.77 1 98.8 93 MET B CA 1
ATOM 1837 C C . MET B 1 93 ? 7.073 -0.089 -7.928 1 98.8 93 MET B C 1
ATOM 1839 O O . MET B 1 93 ? 8.188 0.345 -8.224 1 98.8 93 MET B O 1
ATOM 1843 N N . ALA B 1 94 ? 6.511 -1.103 -8.545 1 98.76 94 ALA B N 1
ATOM 1844 C CA . ALA B 1 94 ? 7.175 -1.764 -9.666 1 98.76 94 ALA B CA 1
ATOM 1845 C C . ALA B 1 94 ? 7.45 -0.778 -10.798 1 98.76 94 ALA B C 1
ATOM 1847 O O . ALA B 1 94 ? 8.568 -0.712 -11.313 1 98.76 94 ALA B O 1
ATOM 1848 N N . LYS B 1 95 ? 6.469 0.017 -11.127 1 98.71 95 LYS B N 1
ATOM 1849 C CA . LYS B 1 95 ? 6.63 0.997 -12.198 1 98.71 95 LYS B CA 1
ATOM 1850 C C . LYS B 1 95 ? 7.671 2.05 -11.828 1 98.71 95 LYS B C 1
ATOM 1852 O O . LYS B 1 95 ? 8.481 2.451 -12.666 1 98.71 95 LYS B O 1
ATOM 1857 N N . HIS B 1 96 ? 7.64 2.43 -10.635 1 98.21 96 HIS B N 1
ATOM 1858 C CA . HIS B 1 96 ? 8.608 3.402 -10.141 1 98.21 96 HIS B CA 1
ATOM 1859 C C . HIS B 1 96 ? 10.033 2.87 -10.259 1 98.21 96 HIS B C 1
ATOM 1861 O O . HIS B 1 96 ? 10.97 3.639 -10.483 1 98.21 96 HIS B O 1
ATOM 1867 N N . MET B 1 97 ? 10.143 1.6 -10.162 1 98 97 MET B N 1
ATOM 1868 C CA . MET B 1 97 ? 11.456 0.964 -10.23 1 98 97 MET B CA 1
ATOM 1869 C C . MET B 1 97 ? 11.819 0.62 -11.671 1 98 97 MET B C 1
ATOM 1871 O O . MET B 1 97 ? 12.854 0.001 -11.924 1 98 97 MET B O 1
ATOM 1875 N N . GLY B 1 98 ? 10.946 0.952 -12.627 1 98.24 98 GLY B N 1
ATOM 1876 C CA . GLY B 1 98 ? 11.224 0.754 -14.041 1 98.24 98 GLY B CA 1
ATOM 1877 C C . GLY B 1 98 ? 10.883 -0.642 -14.526 1 98.24 98 GLY B C 1
ATOM 1878 O O . GLY B 1 98 ? 11.377 -1.082 -15.566 1 98.24 98 GLY B O 1
ATOM 1879 N N . LEU B 1 99 ? 10.138 -1.372 -13.749 1 98.61 99 LEU B N 1
ATOM 1880 C CA . LEU B 1 99 ? 9.768 -2.73 -14.133 1 98.61 99 LEU B CA 1
ATOM 1881 C C . LEU B 1 99 ? 8.526 -2.726 -15.017 1 98.61 99 LEU B C 1
ATOM 1883 O O . LEU B 1 99 ? 7.631 -1.897 -14.834 1 98.61 99 LEU B O 1
ATOM 1887 N N . ALA B 1 100 ? 8.45 -3.592 -15.935 1 98.48 100 ALA B N 1
ATOM 1888 C CA . ALA B 1 100 ? 7.23 -3.82 -16.705 1 98.48 100 ALA B CA 1
ATOM 1889 C C . ALA B 1 100 ? 6.172 -4.524 -15.86 1 98.48 100 ALA B C 1
ATOM 1891 O O . ALA B 1 100 ? 6.466 -5.512 -15.183 1 98.48 100 ALA B O 1
ATOM 1892 N N . VAL B 1 101 ? 5.021 -4.024 -15.914 1 98.73 101 VAL B N 1
ATOM 1893 C CA . VAL B 1 101 ? 3.955 -4.593 -15.096 1 98.73 101 VAL B CA 1
ATOM 1894 C C . VAL B 1 101 ? 2.746 -4.914 -15.973 1 98.73 101 VAL B C 1
ATOM 1896 O O . VAL B 1 101 ? 2.374 -4.123 -16.843 1 98.73 101 VAL B O 1
ATOM 1899 N N . ILE B 1 102 ? 2.119 -6.04 -15.72 1 98.43 102 ILE B N 1
ATOM 1900 C CA . ILE B 1 102 ? 0.867 -6.453 -16.345 1 98.43 102 ILE B CA 1
ATOM 1901 C C . ILE B 1 102 ? -0.194 -6.683 -15.271 1 98.43 102 ILE B C 1
ATOM 1903 O O . ILE B 1 102 ? 0.03 -7.434 -14.319 1 98.43 102 ILE B O 1
ATOM 1907 N N . GLU B 1 103 ? -1.252 -6.017 -15.371 1 98.13 103 GLU B N 1
ATOM 1908 C CA . GLU B 1 103 ? -2.401 -6.222 -14.494 1 98.13 103 GLU B CA 1
ATOM 1909 C C . GLU B 1 103 ? -3.403 -7.192 -15.115 1 98.13 103 GLU B C 1
ATOM 1911 O O . GLU B 1 103 ? -3.855 -6.987 -16.243 1 98.13 103 GLU B O 1
ATOM 1916 N N . VAL B 1 104 ? -3.748 -8.202 -14.356 1 96.46 104 VAL B N 1
ATOM 1917 C CA . VAL B 1 104 ? -4.629 -9.233 -14.896 1 96.46 104 VAL B CA 1
ATOM 1918 C C . VAL B 1 104 ? -5.895 -9.326 -14.049 1 96.46 104 VAL B C 1
ATOM 1920 O O . VAL B 1 104 ? -5.823 -9.481 -12.828 1 96.46 104 VAL B O 1
ATOM 1923 N N . LYS B 1 105 ? -6.994 -9.284 -14.659 1 94.25 105 LYS B N 1
ATOM 1924 C CA . LYS B 1 105 ? -8.27 -9.475 -13.976 1 94.25 105 LYS B CA 1
ATOM 1925 C C . LYS B 1 105 ? -8.375 -10.88 -13.39 1 94.25 105 LYS B C 1
ATOM 1927 O O . LYS B 1 105 ? -8.033 -11.862 -14.052 1 94.25 105 LYS B O 1
ATOM 1932 N N . PRO B 1 106 ? -8.797 -10.903 -12.178 1 90.28 106 PRO B N 1
ATOM 1933 C CA . PRO B 1 106 ? -8.953 -12.237 -11.594 1 90.28 106 PRO B CA 1
ATOM 1934 C C . PRO B 1 106 ? -9.963 -13.097 -12.349 1 90.28 106 PRO B C 1
ATOM 1936 O O . PRO B 1 106 ? -10.96 -12.581 -12.86 1 90.28 106 PRO B O 1
ATOM 1939 N N . THR B 1 107 ? -9.542 -14.321 -12.454 1 80.31 107 THR B N 1
ATOM 1940 C CA . THR B 1 107 ? -10.483 -15.273 -13.034 1 80.31 107 THR B CA 1
ATOM 1941 C C . THR B 1 107 ? -11.199 -16.06 -11.94 1 80.31 107 THR B C 1
ATOM 1943 O O . THR B 1 107 ? -10.747 -16.092 -10.794 1 80.31 107 THR B O 1
ATOM 1946 N N . LYS B 1 108 ? -12.338 -16.596 -12.192 1 76.79 108 LYS B N 1
ATOM 1947 C CA . LYS B 1 108 ? -13.142 -17.343 -11.23 1 76.79 108 LYS B CA 1
ATOM 1948 C C . LYS B 1 108 ? -12.543 -18.721 -10.965 1 76.79 108 LYS B C 1
ATOM 1950 O O . LYS B 1 108 ? -12.826 -19.339 -9.937 1 76.79 108 LYS B O 1
ATOM 1955 N N . ALA B 1 109 ? -11.67 -19.114 -11.68 1 81.5 109 ALA B N 1
ATOM 1956 C CA . ALA B 1 109 ? -11.207 -20.496 -11.583 1 81.5 109 ALA B CA 1
ATOM 1957 C C . ALA B 1 109 ? -10.117 -20.636 -10.524 1 81.5 109 ALA B C 1
ATOM 1959 O O . ALA B 1 109 ? -9.134 -19.89 -10.533 1 81.5 109 ALA B O 1
ATOM 1960 N N . LYS B 1 110 ? -10.486 -21.47 -9.541 1 86.5 110 LYS B N 1
ATOM 1961 C CA . LYS B 1 110 ? -9.49 -21.829 -8.536 1 86.5 110 LYS B CA 1
ATOM 1962 C C . LYS B 1 110 ? -8.955 -23.238 -8.771 1 86.5 110 LYS B C 1
ATOM 1964 O O . LYS B 1 110 ? -9.676 -24.107 -9.266 1 86.5 110 LYS B O 1
ATOM 1969 N N . ILE B 1 111 ? -7.688 -23.341 -8.487 1 92.9 111 ILE B N 1
ATOM 1970 C CA . ILE B 1 111 ? -7.058 -24.641 -8.69 1 92.9 111 ILE B CA 1
ATOM 1971 C C . ILE B 1 111 ? -6.68 -25.249 -7.341 1 92.9 111 ILE B C 1
ATOM 1973 O O . ILE B 1 111 ? -6.191 -24.547 -6.453 1 92.9 111 ILE B O 1
ATOM 1977 N N . ASN B 1 112 ? -6.976 -26.551 -7.221 1 94.95 112 ASN B N 1
ATOM 1978 C CA . ASN B 1 112 ? -6.609 -27.214 -5.974 1 94.95 112 ASN B CA 1
ATOM 1979 C C . ASN B 1 112 ? -5.162 -27.698 -6.001 1 94.95 112 ASN B C 1
ATOM 1981 O O . ASN B 1 112 ? -4.493 -27.609 -7.032 1 94.95 112 ASN B O 1
ATOM 1985 N N . SER B 1 113 ? -4.728 -28.184 -4.814 1 96.02 113 SER B N 1
ATOM 1986 C CA . SER B 1 113 ? -3.326 -28.551 -4.646 1 96.02 113 SER B CA 1
ATOM 1987 C C . SER B 1 113 ? -2.94 -29.697 -5.576 1 96.02 113 SER B C 1
ATOM 1989 O O . SER B 1 113 ? -1.867 -29.678 -6.182 1 96.02 113 SER B O 1
ATOM 1991 N N . GLU B 1 114 ? -3.801 -30.628 -5.694 1 96.1 114 GLU B N 1
ATOM 1992 C CA . GLU B 1 114 ? -3.517 -31.791 -6.53 1 96.1 114 GLU B CA 1
ATOM 1993 C C . GLU B 1 114 ? -3.377 -31.395 -7.997 1 96.1 114 GLU B C 1
ATOM 1995 O O . GLU B 1 114 ? -2.423 -31.797 -8.666 1 96.1 114 GLU B O 1
ATOM 2000 N N . ASP B 1 115 ? -4.269 -30.612 -8.439 1 95.7 115 ASP B N 1
ATOM 2001 C CA . ASP B 1 115 ? -4.238 -30.162 -9.827 1 95.7 115 ASP B CA 1
ATOM 2002 C C . ASP B 1 115 ? -3.04 -29.25 -10.082 1 95.7 115 ASP B C 1
ATOM 2004 O O . ASP B 1 115 ? -2.414 -29.319 -11.142 1 95.7 115 ASP B O 1
ATOM 2008 N N . PHE B 1 116 ? -2.725 -28.434 -9.147 1 96.97 116 PHE B N 1
ATOM 2009 C CA . PHE B 1 116 ? -1.575 -27.545 -9.265 1 96.97 116 PHE B CA 1
ATOM 2010 C C . PHE B 1 116 ? -0.289 -28.344 -9.437 1 96.97 116 PHE B C 1
ATOM 2012 O O . PHE B 1 116 ? 0.523 -28.043 -10.314 1 96.97 116 PHE B O 1
ATOM 2019 N N . LYS B 1 117 ? -0.163 -29.402 -8.655 1 95.83 117 LYS B N 1
ATOM 2020 C CA . LYS B 1 117 ? 1.004 -30.277 -8.722 1 95.83 117 LYS B CA 1
ATOM 2021 C C . LYS B 1 117 ? 1.094 -30.97 -10.079 1 95.83 117 LYS B C 1
ATOM 2023 O O . LYS B 1 117 ? 2.173 -31.055 -10.668 1 95.83 117 LYS B O 1
ATOM 2028 N N . ARG B 1 118 ? 0.038 -31.37 -10.52 1 96.02 118 ARG B N 1
ATOM 2029 C CA . ARG B 1 118 ? -0.012 -32.084 -11.792 1 96.02 118 ARG B CA 1
ATOM 2030 C C . ARG B 1 118 ? 0.406 -31.177 -12.945 1 96.02 118 ARG B C 1
ATOM 2032 O O . ARG B 1 118 ? 1.149 -31.597 -13.834 1 96.02 118 ARG B O 1
ATOM 2039 N N . ILE B 1 119 ? -0.039 -29.955 -12.883 1 94.5 119 ILE B N 1
ATOM 2040 C CA . ILE B 1 119 ? 0.172 -29.009 -13.973 1 94.5 119 ILE B CA 1
ATOM 2041 C C . ILE B 1 119 ? 1.602 -28.475 -13.922 1 94.5 119 ILE B C 1
ATOM 2043 O O . ILE B 1 119 ? 2.273 -28.381 -14.953 1 94.5 119 ILE B O 1
ATOM 2047 N N . THR B 1 120 ? 2.155 -28.179 -12.788 1 95.07 120 THR B N 1
ATOM 2048 C CA . THR B 1 120 ? 3.401 -27.429 -12.683 1 95.07 120 THR B CA 1
ATOM 2049 C C . THR B 1 120 ? 4.562 -28.356 -12.334 1 95.07 120 THR B C 1
ATOM 2051 O O . THR B 1 120 ? 5.728 -27.982 -12.481 1 95.07 120 THR B O 1
ATOM 2054 N N . GLY B 1 121 ? 4.226 -29.547 -11.701 1 94.33 121 GLY B N 1
ATOM 2055 C CA . GLY B 1 121 ? 5.258 -30.431 -11.185 1 94.33 121 GLY B CA 1
ATOM 2056 C C . GLY B 1 121 ? 5.746 -30.037 -9.803 1 94.33 121 GLY B C 1
ATOM 2057 O O . GLY B 1 121 ? 6.663 -30.659 -9.263 1 94.33 121 GLY B O 1
ATOM 2058 N N . TRP B 1 122 ? 5.152 -29.026 -9.226 1 94.67 122 TRP B N 1
ATOM 2059 C CA . TRP B 1 122 ? 5.533 -28.567 -7.894 1 94.67 122 TRP B CA 1
ATOM 2060 C C . TRP B 1 122 ? 5.239 -29.634 -6.845 1 94.67 122 TRP B C 1
ATOM 2062 O O . TRP B 1 122 ? 4.126 -30.162 -6.783 1 94.67 122 TRP B O 1
ATOM 2072 N N . GLN B 1 123 ? 6.193 -29.953 -5.947 1 94.04 123 GLN B N 1
ATOM 2073 C CA . GLN B 1 123 ? 6.033 -31.059 -5.009 1 94.04 123 GLN B CA 1
ATOM 2074 C C . GLN B 1 123 ? 5.891 -30.55 -3.577 1 94.04 123 GLN B C 1
ATOM 2076 O O . GLN B 1 123 ? 5.542 -31.313 -2.673 1 94.04 123 GLN B O 1
ATOM 2081 N N . GLY B 1 124 ? 6.13 -29.253 -3.356 1 93.99 124 GLY B N 1
ATOM 2082 C CA . GLY B 1 124 ? 6.075 -28.72 -2.004 1 93.99 124 GLY B CA 1
ATOM 2083 C C . GLY B 1 124 ? 4.672 -28.338 -1.571 1 93.99 124 GLY B C 1
ATOM 2084 O O . GLY B 1 124 ? 3.733 -28.397 -2.367 1 93.99 124 GLY B O 1
ATOM 2085 N N . ARG B 1 125 ? 4.513 -28.013 -0.316 1 95.7 125 ARG B N 1
ATOM 2086 C CA . ARG B 1 125 ? 3.248 -27.503 0.204 1 95.7 125 ARG B CA 1
ATOM 2087 C C . ARG B 1 125 ? 2.921 -26.139 -0.393 1 95.7 125 ARG B C 1
ATOM 2089 O O . ARG B 1 125 ? 3.823 -25.355 -0.696 1 95.7 125 ARG B O 1
ATOM 2096 N N . THR B 1 126 ? 1.626 -25.947 -0.648 1 96.37 126 THR B N 1
ATOM 2097 C CA . THR B 1 126 ? 1.169 -24.662 -1.166 1 96.37 126 THR B CA 1
ATOM 2098 C C . THR B 1 126 ? -0.082 -24.195 -0.429 1 96.37 126 THR B C 1
ATOM 2100 O O . THR B 1 126 ? -0.784 -25.001 0.186 1 96.37 126 THR B O 1
ATOM 2103 N N . ASN B 1 127 ? -0.3 -22.865 -0.376 1 96.61 127 ASN B N 1
ATOM 2104 C CA . ASN B 1 127 ? -1.608 -22.323 -0.022 1 96.61 127 ASN B CA 1
ATOM 2105 C C . ASN B 1 127 ? -2.301 -21.698 -1.229 1 96.61 127 ASN B C 1
ATOM 2107 O O . ASN B 1 127 ? -1.75 -21.691 -2.331 1 96.61 127 ASN B O 1
ATOM 2111 N N . GLN B 1 128 ? -3.495 -21.28 -1.025 1 95.5 128 GLN B N 1
ATOM 2112 C CA . GLN B 1 128 ? -4.311 -20.802 -2.136 1 95.5 128 GLN B CA 1
ATOM 2113 C C . GLN B 1 128 ? -3.681 -19.579 -2.796 1 95.5 128 GLN B C 1
ATOM 2115 O O . GLN B 1 128 ? -3.696 -19.452 -4.023 1 95.5 128 GLN B O 1
ATOM 2120 N N . GLU B 1 129 ? -3.097 -18.656 -2.046 1 96.56 129 GLU B N 1
ATOM 2121 C CA . GLU B 1 129 ? -2.493 -17.439 -2.579 1 96.56 129 GLU B CA 1
ATOM 2122 C C . GLU B 1 129 ? -1.292 -17.76 -3.463 1 96.56 129 GLU B C 1
ATOM 2124 O O . GLU B 1 129 ? -1.121 -17.165 -4.529 1 96.56 129 GLU B O 1
ATOM 2129 N N . GLN B 1 130 ? -0.562 -18.718 -3.026 1 97.54 130 GLN B N 1
ATOM 2130 C CA . GLN B 1 130 ? 0.594 -19.162 -3.798 1 97.54 130 GLN B CA 1
ATOM 2131 C C . GLN B 1 130 ? 0.165 -19.778 -5.126 1 97.54 130 GLN B C 1
ATOM 2133 O O . GLN B 1 130 ? 0.724 -19.454 -6.176 1 97.54 130 GLN B O 1
ATOM 2138 N N . ARG B 1 131 ? -0.823 -20.637 -5.073 1 97.19 131 ARG B N 1
ATOM 2139 C CA . ARG B 1 131 ? -1.286 -21.287 -6.295 1 97.19 131 ARG B CA 1
ATOM 2140 C C . ARG B 1 131 ? -1.86 -20.267 -7.273 1 97.19 131 ARG B C 1
ATOM 2142 O O . ARG B 1 131 ? -1.624 -20.356 -8.48 1 97.19 131 ARG B O 1
ATOM 2149 N N . ASP B 1 132 ? -2.59 -19.292 -6.749 1 96.48 132 ASP B N 1
ATOM 2150 C CA . ASP B 1 132 ? -3.147 -18.25 -7.607 1 96.48 132 ASP B CA 1
ATOM 2151 C C . ASP B 1 132 ? -2.039 -17.443 -8.28 1 96.48 132 ASP B C 1
ATOM 2153 O O . ASP B 1 132 ? -2.103 -17.174 -9.481 1 96.48 132 ASP B O 1
ATOM 2157 N N . ALA B 1 133 ? -1.008 -17.101 -7.545 1 97.28 133 ALA B N 1
ATOM 2158 C CA . ALA B 1 133 ? 0.132 -16.376 -8.101 1 97.28 133 ALA B CA 1
ATOM 2159 C C . ALA B 1 133 ? 0.856 -17.215 -9.151 1 97.28 133 ALA B C 1
ATOM 2161 O O . ALA B 1 133 ? 1.225 -16.708 -10.213 1 97.28 133 ALA B O 1
ATOM 2162 N N . GLY B 1 134 ? 1.064 -18.489 -8.817 1 96.85 134 GLY B N 1
ATOM 2163 C CA . GLY B 1 134 ? 1.722 -19.39 -9.75 1 96.85 134 GLY B CA 1
ATOM 2164 C C . GLY B 1 134 ? 0.991 -19.519 -11.072 1 96.85 134 GLY B C 1
ATOM 2165 O O . GLY B 1 134 ? 1.605 -19.44 -12.138 1 96.85 134 GLY B O 1
ATOM 2166 N N . MET B 1 135 ? -0.311 -19.674 -10.99 1 96.06 135 MET B N 1
ATOM 2167 C CA . MET B 1 135 ? -1.111 -19.88 -12.194 1 96.06 135 MET B CA 1
ATOM 2168 C C . MET B 1 135 ? -1.152 -18.614 -13.044 1 96.06 135 MET B C 1
ATOM 2170 O O . MET B 1 135 ? -1.331 -18.684 -14.261 1 96.06 135 MET B O 1
ATOM 2174 N N . LEU B 1 136 ? -0.96 -17.566 -12.396 1 95.35 136 LEU B N 1
ATOM 2175 C CA . LEU B 1 136 ? -0.945 -16.287 -13.097 1 95.35 136 LEU B CA 1
ATOM 2176 C C . LEU B 1 136 ? 0.173 -16.249 -14.133 1 95.35 136 LEU B C 1
ATOM 2178 O O . LEU B 1 136 ? 0.037 -15.604 -15.176 1 95.35 136 LEU B O 1
ATOM 2182 N N . ILE B 1 137 ? 1.263 -16.982 -13.863 1 96.8 137 ILE B N 1
ATOM 2183 C CA . ILE B 1 137 ? 2.421 -16.778 -14.727 1 96.8 137 ILE B CA 1
ATOM 2184 C C . ILE B 1 137 ? 2.904 -18.122 -15.267 1 96.8 137 ILE B C 1
ATOM 2186 O O . ILE B 1 137 ? 3.823 -18.174 -16.089 1 96.8 137 ILE B O 1
ATOM 2190 N N . TRP B 1 138 ? 2.291 -19.135 -14.75 1 94.46 138 TRP B N 1
ATOM 2191 C CA . TRP B 1 138 ? 2.724 -20.439 -15.242 1 94.46 138 TRP B CA 1
ATOM 2192 C C . TRP B 1 138 ? 2.593 -20.519 -16.76 1 94.46 138 TRP B C 1
ATOM 2194 O O . TRP B 1 138 ? 1.566 -20.13 -17.322 1 94.46 138 TRP B O 1
ATOM 2204 N N . GLY B 1 139 ? 3.53 -20.946 -17.525 1 86.83 139 GLY B N 1
ATOM 2205 C CA . GLY B 1 139 ? 3.479 -21.132 -18.966 1 86.83 139 GLY B CA 1
ATOM 2206 C C . GLY B 1 139 ? 3.921 -19.905 -19.742 1 86.83 139 GLY B C 1
ATOM 2207 O O . GLY B 1 139 ? 3.914 -19.908 -20.974 1 86.83 139 GLY B O 1
ATOM 2208 N N . MET B 1 140 ? 4.095 -18.777 -19.106 1 84.57 140 MET B N 1
ATOM 2209 C CA . MET B 1 140 ? 4.548 -17.57 -19.791 1 84.57 140 MET B CA 1
ATOM 2210 C C . MET B 1 140 ? 6 -17.709 -20.235 1 84.57 140 MET B C 1
ATOM 2212 O O . MET B 1 140 ? 6.496 -16.893 -21.014 1 84.57 140 MET B O 1
ATOM 2216 N N . TRP B 1 141 ? 6.921 -18.477 -19.579 1 67.7 141 TRP B N 1
ATOM 2217 C CA . TRP B 1 141 ? 8.276 -18.696 -20.075 1 67.7 141 TRP B CA 1
ATOM 2218 C C . TRP B 1 141 ? 8.272 -19.647 -21.267 1 67.7 141 TRP B C 1
ATOM 2220 O O . TRP B 1 141 ? 9.157 -19.582 -22.124 1 67.7 141 TRP B O 1
ATOM 2230 N N . VAL B 1 142 ? 7.121 -20.307 -21.491 1 52.23 142 VAL B N 1
ATOM 2231 C CA . VAL B 1 142 ? 7.269 -21.297 -22.552 1 52.23 142 VAL B CA 1
ATOM 2232 C C . VAL B 1 142 ? 7.261 -20.602 -23.912 1 52.23 142 VAL B C 1
ATOM 2234 O O . VAL B 1 142 ? 6.648 -19.544 -24.072 1 52.23 142 VAL B O 1
#

Radius of gyration: 21.08 Å; Cα contacts (8 Å, |Δi|>4): 516; chains: 2; bounding box: 54×64×43 Å

Foldseek 3Di:
DWAWEKFWEFAQAWIWIWIDTPPDIDIDTDHLVVVLVVCVVCVVRYQAYEYEAQVVDPDPCPVPPPDDDPVVVVVVVVRVVSRNVRRVVSVVSNVVSVHHYHYDYDDPDFDDPVRLCVQQVDDDDDDRRNSSRCVRCPPVND/DWAWEKFWEFAQAWIWIWIDTPPDIDIDTDHLVVVLVVCVVCVVRYQAYEYEAQVPDPDPCPVCPVDDDPVVVVVVVVRVVSRNVRRVVSVVSNVVSVHHYHYDYDDPDFDDPVRLCVQQVDDDDDDRRNSSRCVRCPPVVD

Organism: Acinetobacter baumannii (strain ATCC 19606 / DSM 30007 / JCM 6841 / CCUG 19606 / CIP 70.34 / NBRC 109757 / NCIMB 12457 / NCTC 12156 / 81) (NCBI:txid575584)

Sequence (284 aa):
MSKIIIGIDPDLEKSGVAVLGQSHFELKNLNFAEVVELFKTEQDLIKKVVIEAGWLNKKANFRSGANKSIAVNEQISRRVGENHATGKLLVQMAKHMGLAVIEVKPTKAKINSEDFKRITGWQGRTNQEQRDAGMLIWGMWVMSKIIIGIDPDLEKSGVAVLGQSHFELKNLNFAEVVELFKTEQDLIKKVVIEAGWLNKKANFRSGANKSIAVNEQISRRVGENHATGKLLVQMAKHMGLAVIEVKPTKAKINSEDFKRITGWQGRTNQEQRDAGMLIWGMWV

Solvent-accessible surface area (backbone atoms only — not comparable to full-atom values): 15530 Å² total; per-residue (Å²): 128,79,48,26,38,37,13,30,28,54,32,69,71,52,15,9,30,16,41,39,36,89,92,42,79,48,72,42,73,35,33,63,55,54,47,54,46,47,50,63,77,40,47,93,33,50,64,35,36,38,35,44,29,63,72,69,56,76,74,72,73,65,67,71,57,85,84,64,54,70,67,57,50,34,51,52,26,18,52,51,18,18,28,38,34,39,33,54,50,49,51,48,41,40,48,73,71,70,44,49,74,44,79,36,64,69,69,90,80,78,77,52,72,70,57,46,26,70,72,72,64,56,84,69,90,78,55,70,45,25,49,55,4,35,62,70,44,60,73,67,82,104,129,79,48,26,38,37,13,31,28,53,33,69,70,53,15,8,29,14,43,39,37,90,90,42,79,47,72,42,73,36,34,63,55,54,47,55,46,48,50,63,76,40,47,93,34,48,62,36,36,40,35,45,29,63,72,70,56,78,76,73,74,65,66,72,60,84,84,62,55,71,67,56,51,34,51,53,26,18,51,51,18,18,28,38,33,39,33,54,50,51,51,47,41,40,48,72,72,69,43,46,75,44,78,36,65,68,70,90,78,79,78,53,71,67,56,46,24,70,74,70,66,57,83,70,91,80,54,70,44,26,49,54,4,35,62,69,44,60,72,69,84,105

Secondary structure (DSSP, 8-state):
---EEEEEE--SS-EEEEEE-SS-EEEEEE-HHHHHHHHHHTGGGEEEEEEE-GGG---------TT--HHHHHHHHHHHHHHHHHHHHHHHHHHHTT--EEEEPPPS----HHHHHHHH---S---HHHHHHHHHHTTS--/---EEEEEE--SS-EEEEEE-SS-EEEEEE-HHHHHHHHHHTGGGEEEEEEE-GGG---------TT--HHHHHHHHHHHHHHHHHHHHHHHHHHHTT--EEEEPPPS----HHHHHHHH---S---HHHHHHHHHHTTS--